Protein AF-A0AA43RNY2-F1 (afdb_monomer_lite)

Structure (mmCIF, N/CA/C/O backbone):
data_AF-A0AA43RNY2-F1
#
_entry.id   AF-A0AA43RNY2-F1
#
loop_
_atom_site.group_PDB
_atom_site.id
_atom_site.type_symbol
_atom_site.label_atom_id
_atom_site.label_alt_id
_atom_site.label_comp_id
_atom_site.label_asym_id
_atom_site.label_entity_id
_atom_site.label_seq_id
_atom_site.pdbx_PDB_ins_code
_atom_site.Cartn_x
_atom_site.Cartn_y
_atom_site.Cartn_z
_atom_site.occupancy
_atom_site.B_iso_or_equiv
_atom_site.auth_seq_id
_atom_site.auth_comp_id
_atom_site.auth_asym_id
_atom_site.auth_atom_id
_atom_site.pdbx_PDB_model_num
ATOM 1 N N . MET A 1 1 ? 91.012 37.639 -109.105 1.00 41.47 1 MET A N 1
ATOM 2 C CA . MET A 1 1 ? 89.927 36.643 -109.209 1.00 41.47 1 MET A CA 1
ATOM 3 C C . MET A 1 1 ? 89.920 36.169 -110.644 1.00 41.47 1 MET A C 1
ATOM 5 O O . MET A 1 1 ? 89.921 37.019 -111.523 1.00 41.47 1 MET A O 1
ATOM 9 N N . ALA A 1 2 ? 90.044 34.863 -110.876 1.00 44.69 2 ALA A N 1
ATOM 10 C CA . ALA A 1 2 ? 89.940 34.308 -112.220 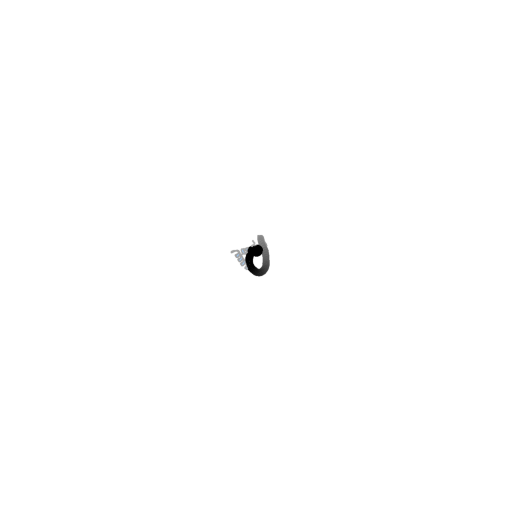1.00 44.69 2 ALA A CA 1
ATOM 11 C C . ALA A 1 2 ? 88.539 34.618 -112.763 1.00 44.69 2 ALA A C 1
ATOM 13 O O . ALA A 1 2 ? 87.554 34.376 -112.060 1.00 44.69 2 ALA A O 1
ATOM 14 N N . ASP A 1 3 ? 88.459 35.191 -113.962 1.00 53.34 3 ASP A N 1
ATOM 15 C CA . ASP A 1 3 ? 87.186 35.484 -114.617 1.00 53.34 3 ASP A CA 1
ATOM 16 C C . ASP A 1 3 ? 86.499 34.144 -114.908 1.00 53.34 3 ASP A C 1
ATOM 18 O O . ASP A 1 3 ? 86.885 33.396 -115.805 1.00 53.34 3 ASP A O 1
ATOM 22 N N . THR A 1 4 ? 85.564 33.764 -114.036 1.00 66.50 4 THR A N 1
ATOM 23 C CA . THR A 1 4 ? 84.934 32.443 -114.063 1.00 66.50 4 THR A CA 1
ATOM 24 C C . THR A 1 4 ? 83.667 32.558 -114.889 1.00 66.50 4 THR A C 1
ATOM 26 O O . THR A 1 4 ? 82.665 33.112 -114.440 1.00 66.50 4 THR A O 1
ATOM 29 N N . THR A 1 5 ? 83.715 32.075 -116.127 1.00 68.00 5 THR A N 1
ATOM 30 C CA . THR A 1 5 ? 82.554 32.088 -117.018 1.00 68.00 5 THR A CA 1
ATOM 31 C C . THR A 1 5 ? 81.621 30.933 -116.661 1.00 68.00 5 THR A C 1
ATOM 33 O O . THR A 1 5 ? 81.943 29.770 -116.900 1.00 68.00 5 THR A O 1
ATOM 36 N N . VAL A 1 6 ? 80.452 31.245 -116.102 1.00 70.25 6 VAL A N 1
ATOM 37 C CA . VAL A 1 6 ? 79.403 30.255 -115.821 1.00 70.25 6 VAL A CA 1
ATOM 38 C C . VAL A 1 6 ? 78.454 30.200 -117.017 1.00 70.25 6 VAL A C 1
ATOM 40 O O . VAL A 1 6 ? 77.865 31.213 -117.392 1.00 70.25 6 VAL A O 1
ATOM 43 N N . ARG A 1 7 ? 78.311 29.027 -117.644 1.00 72.94 7 ARG A N 1
ATOM 44 C CA . ARG A 1 7 ? 77.298 28.805 -118.686 1.00 72.94 7 ARG A CA 1
ATOM 45 C C . ARG A 1 7 ? 75.971 28.471 -118.016 1.00 72.94 7 ARG A C 1
ATOM 47 O O . ARG A 1 7 ? 75.887 27.478 -117.306 1.00 72.94 7 ARG A O 1
ATOM 54 N N . VAL A 1 8 ? 74.959 29.293 -118.266 1.00 73.25 8 VAL A N 1
ATOM 55 C CA . VAL A 1 8 ? 73.592 29.106 -117.765 1.00 73.25 8 VAL A CA 1
ATOM 56 C C . VAL A 1 8 ? 72.707 28.695 -118.941 1.00 73.25 8 VAL A C 1
ATOM 58 O O . VAL A 1 8 ? 72.729 29.364 -119.980 1.00 73.25 8 VAL A O 1
ATOM 61 N N . ALA A 1 9 ? 71.961 27.597 -118.798 1.00 77.31 9 ALA A N 1
ATOM 62 C CA . ALA A 1 9 ? 70.967 27.173 -119.787 1.00 77.31 9 ALA A CA 1
ATOM 63 C C . ALA A 1 9 ? 69.817 28.195 -119.873 1.00 77.31 9 ALA A C 1
ATOM 65 O O . ALA A 1 9 ? 69.540 28.880 -118.891 1.00 77.31 9 ALA A O 1
ATOM 66 N N . GLU A 1 10 ? 69.138 28.320 -121.020 1.00 72.06 10 GLU A N 1
ATOM 67 C CA . GLU A 1 10 ? 68.041 29.299 -121.162 1.00 72.06 10 GLU A CA 1
ATOM 68 C C . GLU A 1 10 ? 66.945 29.115 -120.109 1.00 72.06 10 GLU A C 1
ATOM 70 O O . GLU A 1 10 ? 66.519 30.099 -119.515 1.00 72.06 10 GLU A O 1
ATOM 75 N N . GLU A 1 11 ? 66.604 27.870 -119.785 1.00 76.94 11 GLU A N 1
ATOM 76 C CA . GLU A 1 11 ? 65.601 27.517 -118.771 1.00 76.94 11 GLU A CA 1
ATOM 77 C C . GLU A 1 11 ? 65.960 28.029 -117.362 1.00 76.94 11 GLU A C 1
ATOM 79 O O . GLU A 1 11 ? 65.085 28.365 -116.575 1.00 76.94 11 GLU A O 1
ATOM 84 N N . GLN A 1 12 ? 67.253 28.155 -117.046 1.00 77.69 12 GLN A N 1
ATOM 85 C CA . GLN A 1 12 ? 67.735 28.589 -115.728 1.00 77.69 12 GLN A CA 1
ATOM 86 C C . GLN A 1 12 ? 67.915 30.110 -115.627 1.00 77.69 12 GLN A C 1
ATOM 88 O O . GLN A 1 12 ? 68.103 30.644 -114.533 1.00 77.69 12 GLN A O 1
ATOM 93 N N . LYS A 1 13 ? 67.882 30.839 -116.751 1.00 79.56 13 LYS A N 1
ATOM 94 C CA . LYS A 1 13 ? 68.028 32.304 -116.738 1.00 79.56 13 LYS A CA 1
ATOM 95 C C . LYS A 1 13 ? 66.845 32.983 -116.061 1.00 79.56 13 LYS A C 1
ATOM 97 O O . LYS A 1 13 ? 67.052 33.968 -115.353 1.00 79.56 13 LYS A O 1
ATOM 102 N N . ASP A 1 14 ? 65.641 32.458 -116.263 1.00 81.38 14 ASP A N 1
ATOM 103 C CA . ASP A 1 14 ? 64.425 33.007 -115.665 1.00 81.38 14 ASP A CA 1
ATOM 104 C C . ASP A 1 14 ? 64.442 32.843 -114.142 1.00 81.38 14 ASP A C 1
ATOM 106 O O . ASP A 1 14 ? 64.193 33.807 -113.417 1.00 81.38 14 ASP A O 1
ATOM 110 N N . GLU A 1 15 ? 64.883 31.684 -113.646 1.00 81.62 15 GLU A N 1
ATOM 111 C CA . GLU A 1 15 ? 65.066 31.439 -112.211 1.00 81.62 15 GLU A CA 1
ATOM 112 C C . GLU A 1 15 ? 66.130 32.362 -111.597 1.00 81.62 15 GLU A C 1
ATOM 114 O O . GLU A 1 15 ? 65.911 32.958 -110.541 1.00 81.62 15 GLU A O 1
ATOM 119 N N . ILE A 1 16 ? 67.273 32.551 -112.269 1.00 82.62 16 ILE A N 1
ATOM 120 C CA . ILE A 1 16 ? 68.324 33.469 -111.795 1.00 82.62 16 ILE A CA 1
ATOM 121 C C . ILE A 1 16 ? 67.823 34.919 -111.781 1.00 82.62 16 ILE A C 1
ATOM 123 O O . ILE A 1 16 ? 68.153 35.667 -110.860 1.00 82.62 16 ILE A O 1
ATOM 127 N N . ASN A 1 17 ? 67.007 35.320 -112.758 1.00 81.31 17 ASN A N 1
ATOM 128 C CA . ASN A 1 17 ? 66.389 36.645 -112.791 1.00 81.31 17 ASN A CA 1
ATOM 129 C C . ASN A 1 17 ? 65.379 36.842 -111.655 1.00 81.31 17 ASN A C 1
ATOM 131 O O . ASN A 1 17 ? 65.334 37.919 -111.058 1.00 81.31 17 ASN A O 1
ATOM 135 N N . GLU A 1 18 ? 64.584 35.824 -111.324 1.00 82.75 18 GLU A N 1
ATOM 136 C CA . GLU A 1 18 ? 63.711 35.878 -110.150 1.00 82.75 18 GLU A CA 1
ATOM 137 C C . GLU A 1 18 ? 64.506 35.997 -108.850 1.00 82.75 18 GLU A C 1
ATOM 139 O O . GLU A 1 18 ? 64.142 36.777 -107.968 1.00 82.75 18 GLU A O 1
ATOM 144 N N . ILE A 1 19 ? 65.603 35.251 -108.728 1.00 82.06 19 ILE A N 1
ATOM 145 C CA . ILE A 1 19 ? 66.484 35.320 -107.560 1.00 82.06 19 ILE A CA 1
ATOM 146 C C . ILE A 1 19 ? 67.130 36.706 -107.465 1.00 82.06 19 ILE A C 1
ATOM 148 O O . ILE A 1 19 ? 67.154 37.283 -106.381 1.00 82.06 19 ILE A O 1
ATOM 152 N N . ALA A 1 20 ? 67.569 37.287 -108.585 1.00 82.50 20 ALA A N 1
ATOM 153 C CA . ALA A 1 20 ? 68.090 38.652 -108.627 1.00 82.50 20 ALA A CA 1
ATOM 154 C C . ALA A 1 20 ? 67.056 39.668 -108.113 1.00 82.50 20 ALA A C 1
ATOM 156 O O . ALA A 1 20 ? 67.367 40.449 -107.216 1.00 82.50 20 ALA A O 1
ATOM 157 N N . LYS A 1 21 ? 65.800 39.590 -108.578 1.00 82.12 21 LYS A N 1
ATOM 158 C CA . LYS A 1 21 ? 64.705 40.437 -108.067 1.00 82.12 21 LYS A CA 1
ATOM 159 C C . LYS A 1 21 ? 64.479 40.269 -106.562 1.00 82.12 21 LYS A C 1
ATOM 161 O O . LYS A 1 21 ? 64.234 41.250 -105.871 1.00 82.12 21 LYS A O 1
ATOM 166 N N . LYS A 1 22 ? 64.575 39.039 -106.042 1.00 80.12 22 LYS A N 1
ATOM 167 C CA . LYS A 1 22 ? 64.409 38.753 -104.605 1.00 80.12 22 LYS A CA 1
ATOM 168 C C . LYS A 1 22 ? 65.558 39.290 -103.746 1.00 80.12 22 LYS A C 1
ATOM 170 O O . LYS A 1 22 ? 65.334 39.579 -102.575 1.00 80.12 22 LYS A O 1
ATOM 175 N N . ILE A 1 23 ? 66.765 39.419 -104.301 1.00 78.69 23 ILE A N 1
ATOM 176 C CA . ILE A 1 23 ? 67.928 39.995 -103.604 1.00 78.69 23 ILE A CA 1
ATOM 177 C C . ILE A 1 23 ? 67.814 41.528 -103.522 1.00 78.69 23 ILE A C 1
ATOM 179 O O . ILE A 1 23 ? 68.238 42.115 -102.528 1.00 78.69 23 ILE A O 1
ATOM 183 N N . GLY A 1 24 ? 67.196 42.169 -104.519 1.00 75.38 24 GLY A N 1
ATOM 184 C CA . GLY A 1 24 ? 66.826 43.586 -104.497 1.00 75.38 24 GLY A CA 1
ATOM 185 C C . GLY A 1 24 ? 66.542 44.147 -105.894 1.00 75.38 24 GLY A C 1
ATOM 186 O O . GLY A 1 24 ? 67.123 43.695 -106.883 1.00 75.38 24 GLY A O 1
ATOM 187 N N . ASP A 1 25 ? 65.668 45.154 -105.985 1.00 66.94 25 ASP A N 1
ATOM 188 C CA . ASP A 1 25 ? 65.336 45.823 -107.251 1.00 66.94 25 ASP A CA 1
ATOM 189 C C . ASP A 1 25 ? 66.582 46.500 -107.851 1.00 66.94 25 ASP A C 1
ATOM 191 O O . ASP A 1 25 ? 67.052 47.527 -107.363 1.00 66.94 25 ASP A O 1
ATOM 195 N N . GLY A 1 26 ? 67.133 45.906 -108.916 1.00 68.56 26 GLY A N 1
ATOM 196 C CA . GLY A 1 26 ? 68.338 46.383 -109.606 1.00 68.56 26 GLY A CA 1
ATOM 197 C C . GLY A 1 26 ? 69.555 45.458 -109.504 1.00 68.56 26 GLY A C 1
ATOM 198 O O . GLY A 1 26 ? 70.577 45.760 -110.121 1.00 68.56 26 GLY A O 1
ATOM 199 N N . ALA A 1 27 ? 69.455 44.331 -108.789 1.00 76.50 27 ALA A N 1
ATOM 200 C CA . ALA A 1 27 ? 70.533 43.350 -108.742 1.00 76.50 27 ALA A CA 1
ATOM 201 C C . ALA A 1 27 ? 70.747 42.682 -110.111 1.00 76.50 27 ALA A C 1
ATOM 203 O O . ALA A 1 27 ? 69.810 42.272 -110.801 1.00 76.50 27 ALA A O 1
ATOM 204 N N . SER A 1 28 ? 72.007 42.556 -110.509 1.00 79.81 28 SER A N 1
ATOM 205 C CA . SER A 1 28 ? 72.408 41.892 -111.748 1.00 79.81 28 SER A CA 1
ATOM 206 C C . SER A 1 28 ? 72.422 40.366 -111.591 1.00 79.81 28 SER A C 1
ATOM 208 O O . SER A 1 28 ? 72.619 39.828 -110.501 1.00 79.81 28 SER A O 1
ATOM 210 N N . GLN A 1 29 ? 72.317 39.630 -112.704 1.00 80.00 29 GLN A N 1
ATOM 211 C CA . GLN A 1 29 ? 72.473 38.164 -112.705 1.00 80.00 29 GLN A CA 1
ATOM 212 C C . GLN A 1 29 ? 73.801 37.712 -112.067 1.00 80.00 29 GLN A C 1
ATOM 214 O O . GLN A 1 29 ? 73.869 36.663 -111.429 1.00 80.00 29 GLN A O 1
ATOM 219 N N . LYS A 1 30 ? 74.859 38.524 -112.196 1.00 81.44 30 LYS A N 1
ATOM 220 C CA . LYS A 1 30 ? 76.166 38.272 -111.575 1.00 81.44 30 LYS A CA 1
ATOM 221 C C . LYS A 1 30 ? 76.091 38.293 -110.048 1.00 81.44 30 LYS A C 1
ATOM 223 O O . LYS A 1 30 ? 76.727 37.463 -109.399 1.00 81.44 30 LYS A O 1
ATOM 228 N N . GLU A 1 31 ? 75.335 39.222 -109.476 1.00 80.19 31 GLU A N 1
ATOM 229 C CA . GLU A 1 31 ? 75.129 39.314 -108.027 1.00 80.19 31 GLU A CA 1
ATOM 230 C C . GLU A 1 31 ? 74.273 38.156 -107.519 1.00 80.19 31 GLU A C 1
ATOM 232 O O . GLU A 1 31 ? 74.630 37.553 -106.511 1.00 80.19 31 GLU A O 1
ATOM 237 N N . ALA A 1 32 ? 73.237 37.760 -108.264 1.00 81.94 32 ALA A N 1
ATOM 238 C CA . ALA A 1 32 ? 72.439 36.579 -107.939 1.00 81.94 32 ALA A CA 1
ATOM 239 C C . ALA A 1 32 ? 73.275 35.291 -107.920 1.00 81.94 32 ALA A C 1
ATOM 241 O O . ALA A 1 32 ? 73.222 34.532 -106.955 1.00 81.94 32 ALA A O 1
ATOM 242 N N . ILE A 1 33 ? 74.117 35.071 -108.935 1.00 82.31 33 ILE A N 1
ATOM 243 C CA . ILE A 1 33 ? 75.032 33.920 -108.970 1.00 82.31 33 ILE A CA 1
ATOM 244 C C . ILE A 1 33 ? 76.068 34.007 -107.841 1.00 82.31 33 ILE A C 1
ATOM 246 O O . ILE A 1 33 ? 76.362 33.002 -107.200 1.00 82.31 33 ILE A O 1
ATOM 250 N N . SER A 1 34 ? 76.603 35.197 -107.554 1.00 80.62 34 SER A N 1
ATOM 251 C CA . SER A 1 34 ? 77.577 35.374 -106.467 1.00 80.62 34 SER A CA 1
ATOM 252 C C . SER A 1 34 ? 76.957 35.083 -105.099 1.00 80.62 34 SER A C 1
ATOM 254 O O . SER A 1 34 ? 77.594 34.447 -104.261 1.00 80.62 34 SER A O 1
ATOM 256 N N . TYR A 1 35 ? 75.705 35.492 -104.893 1.00 81.81 35 TYR A N 1
ATOM 257 C CA . TYR A 1 35 ? 74.918 35.178 -103.705 1.00 81.81 35 TYR A CA 1
ATOM 258 C C . TYR A 1 35 ? 74.647 33.673 -103.581 1.00 81.81 35 TYR A C 1
ATOM 260 O O . TYR A 1 35 ? 74.870 33.097 -102.517 1.00 81.81 35 TYR A O 1
ATOM 268 N N . LEU A 1 36 ? 74.256 33.008 -104.673 1.00 82.06 36 LEU A N 1
ATOM 269 C CA . LEU A 1 36 ? 74.051 31.556 -104.694 1.00 82.06 36 LEU A CA 1
ATOM 270 C C . LEU A 1 36 ? 75.341 30.782 -104.395 1.00 82.06 36 LEU A C 1
ATOM 272 O O . LEU A 1 36 ? 75.310 29.829 -103.623 1.00 82.06 36 LEU A O 1
ATOM 276 N N . LEU A 1 37 ? 76.483 31.220 -104.928 1.00 82.50 37 LEU A N 1
ATOM 277 C CA . LEU A 1 37 ? 77.788 30.621 -104.628 1.00 82.50 37 LEU A CA 1
ATOM 278 C C . LEU A 1 37 ? 78.215 30.856 -103.173 1.00 82.50 37 LEU A C 1
ATOM 280 O O . LEU A 1 37 ? 78.823 29.979 -102.562 1.00 82.50 37 LEU A O 1
ATOM 284 N N . GLN A 1 38 ? 77.900 32.018 -102.591 1.00 81.25 38 GLN A N 1
ATOM 285 C CA . GLN A 1 38 ? 78.124 32.261 -101.163 1.00 81.25 38 GLN A CA 1
ATOM 286 C C . GLN A 1 38 ? 77.239 31.365 -100.296 1.00 81.25 38 GLN A C 1
ATOM 288 O O . GLN A 1 38 ? 77.741 30.776 -99.342 1.00 81.25 38 GLN A O 1
ATOM 293 N N . LEU A 1 39 ? 75.961 31.210 -100.644 1.00 80.25 39 LEU A N 1
ATOM 294 C CA . LEU A 1 39 ? 75.054 30.280 -99.972 1.00 80.25 39 LEU A CA 1
ATOM 295 C C . LEU A 1 39 ? 75.540 28.837 -100.085 1.00 80.25 39 LEU A C 1
ATOM 297 O O . LEU A 1 39 ? 75.552 28.124 -99.086 1.00 80.25 39 LEU A O 1
ATOM 301 N N . GLU A 1 40 ? 75.989 28.411 -101.266 1.00 78.62 40 GLU A N 1
ATOM 302 C CA . GLU A 1 40 ? 76.573 27.084 -101.458 1.00 78.62 40 GLU A CA 1
ATOM 303 C C . GLU A 1 40 ? 77.844 26.922 -100.621 1.00 78.62 40 GLU A C 1
ATOM 305 O O . GLU A 1 40 ? 78.049 25.872 -100.021 1.00 78.62 40 GLU A O 1
ATOM 310 N N . LYS A 1 41 ? 78.680 27.960 -100.515 1.00 75.31 41 LYS A N 1
ATOM 311 C CA . LYS A 1 41 ? 79.875 27.934 -99.669 1.00 75.31 41 LYS A CA 1
ATOM 312 C C . LYS A 1 41 ? 79.518 27.815 -98.187 1.00 75.31 41 LYS A C 1
ATOM 314 O O . LYS A 1 41 ? 80.103 26.976 -97.514 1.00 75.31 41 LYS A O 1
ATOM 319 N N . VAL A 1 42 ? 78.547 28.585 -97.694 1.00 73.94 42 VAL A N 1
ATOM 320 C CA . VAL A 1 42 ? 78.051 28.486 -96.309 1.00 73.94 42 VAL A CA 1
ATOM 321 C C . VAL A 1 42 ? 77.448 27.107 -96.051 1.00 73.94 42 VAL A C 1
ATOM 323 O O . VAL A 1 42 ? 77.743 26.494 -95.030 1.00 73.94 42 VAL A O 1
ATOM 326 N N . LYS A 1 43 ? 76.665 26.581 -96.997 1.00 74.25 43 LYS A N 1
ATOM 327 C CA . LYS A 1 43 ? 76.065 25.249 -96.905 1.00 74.25 43 LYS A CA 1
ATOM 328 C C . LYS A 1 43 ? 77.126 24.148 -96.920 1.00 74.25 43 LYS A C 1
ATOM 330 O O . LYS A 1 43 ? 77.097 23.280 -96.064 1.00 74.25 43 LYS A O 1
ATOM 335 N N . ARG A 1 44 ? 78.133 24.234 -97.796 1.00 70.38 44 ARG A N 1
ATOM 336 C CA . ARG A 1 44 ? 79.298 23.335 -97.780 1.00 70.38 44 ARG A CA 1
ATOM 337 C C . ARG A 1 44 ? 80.092 23.461 -96.485 1.00 70.38 44 ARG A C 1
ATOM 339 O O . ARG A 1 44 ? 80.586 22.462 -95.991 1.00 70.38 44 ARG A O 1
ATOM 346 N N . GLU A 1 45 ? 80.246 24.657 -95.923 1.00 66.31 45 GLU A N 1
ATOM 347 C CA . GLU A 1 45 ? 80.926 24.856 -94.637 1.00 66.31 45 GLU A CA 1
ATOM 348 C C . GLU A 1 45 ? 80.129 24.272 -93.453 1.00 66.31 45 GLU A C 1
ATOM 350 O O . GLU A 1 45 ? 80.747 23.743 -92.527 1.00 66.31 45 GLU A O 1
ATOM 355 N N . GLN A 1 46 ? 78.792 24.301 -93.507 1.00 65.81 46 GLN A N 1
ATOM 356 C CA . GLN A 1 46 ? 77.897 23.616 -92.563 1.00 65.81 46 GLN A CA 1
ATOM 357 C C . GLN A 1 46 ? 77.947 22.088 -92.729 1.00 65.81 46 GLN A C 1
ATOM 359 O O . GLN A 1 46 ? 78.137 21.377 -91.744 1.00 65.81 46 GLN A O 1
ATOM 364 N N . ASP A 1 47 ? 77.863 21.589 -93.965 1.00 67.25 47 ASP A N 1
ATOM 365 C CA . ASP A 1 47 ? 77.931 20.159 -94.296 1.00 67.25 47 ASP A CA 1
ATOM 366 C C . ASP A 1 47 ? 79.316 19.561 -93.966 1.00 67.25 47 ASP A C 1
ATOM 368 O O . ASP A 1 47 ? 79.426 18.393 -93.601 1.00 67.25 47 ASP A O 1
ATOM 372 N N . ASN A 1 48 ? 80.377 20.378 -94.014 1.00 66.06 48 ASN A N 1
ATOM 373 C CA . ASN A 1 48 ? 81.741 20.010 -93.617 1.00 66.06 48 ASN A CA 1
ATOM 374 C C . ASN A 1 48 ? 81.985 20.060 -92.091 1.00 66.06 48 ASN A C 1
ATOM 376 O O . ASN A 1 48 ? 83.129 19.921 -91.652 1.00 66.06 48 ASN A O 1
ATOM 380 N N . GLY A 1 49 ? 80.946 20.257 -91.270 1.00 62.91 49 GLY A N 1
ATOM 381 C CA . GLY A 1 49 ? 80.995 19.998 -89.828 1.00 62.91 49 GLY A CA 1
ATOM 382 C C . GLY A 1 49 ? 81.723 21.039 -88.968 1.00 62.91 49 GLY A C 1
ATOM 383 O O . GLY A 1 49 ? 82.251 20.688 -87.911 1.00 62.91 49 GLY A O 1
ATOM 384 N N . ARG A 1 50 ? 81.778 22.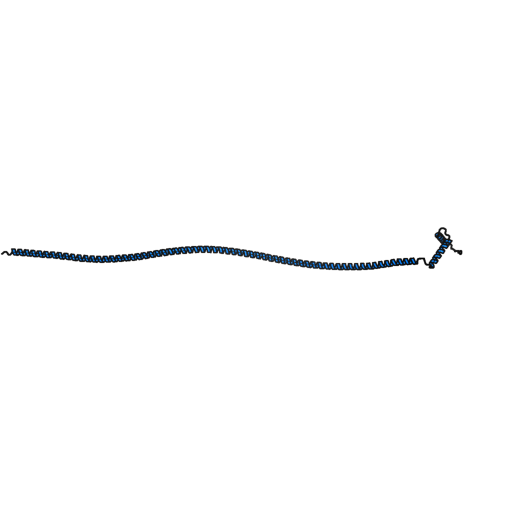321 -89.363 1.00 62.62 50 ARG A N 1
ATOM 385 C CA . ARG A 1 50 ? 82.265 23.369 -88.443 1.00 62.62 50 ARG A CA 1
ATOM 386 C C . ARG A 1 50 ? 81.240 23.665 -87.338 1.00 62.62 50 ARG A C 1
ATOM 388 O O . ARG A 1 50 ? 80.058 23.847 -87.608 1.00 62.62 50 ARG A O 1
ATOM 395 N N . SER A 1 51 ? 81.734 23.745 -86.099 1.00 59.09 51 SER A N 1
ATOM 396 C CA . SER A 1 51 ? 80.977 24.065 -84.877 1.00 59.09 51 SER A CA 1
ATOM 397 C C . SER A 1 51 ? 80.147 25.349 -85.026 1.00 59.09 51 SER A C 1
ATOM 399 O O . SER A 1 51 ? 80.676 26.401 -85.393 1.00 59.09 51 SER A O 1
ATOM 401 N N . ILE A 1 52 ? 78.847 25.262 -84.717 1.00 62.97 52 ILE A N 1
ATOM 402 C CA . ILE A 1 52 ? 77.966 26.425 -84.564 1.00 62.97 52 ILE A CA 1
ATOM 403 C C . ILE A 1 52 ? 78.321 27.102 -83.226 1.00 62.97 52 ILE A C 1
ATOM 405 O O . ILE A 1 52 ? 78.206 26.456 -82.180 1.00 62.97 52 ILE A O 1
ATOM 409 N N . PRO A 1 53 ? 78.731 28.387 -83.210 1.00 62.38 53 PRO A N 1
ATOM 410 C CA . PRO A 1 53 ? 79.124 29.066 -81.978 1.00 62.38 53 PRO A CA 1
ATOM 411 C C . PRO A 1 53 ? 78.015 29.022 -80.914 1.00 62.38 53 PRO A C 1
ATOM 413 O O . PRO A 1 53 ? 76.881 29.407 -81.190 1.00 62.38 53 PRO A O 1
ATOM 416 N N . ARG A 1 54 ? 78.360 28.603 -79.686 1.00 69.50 54 ARG A N 1
ATOM 417 C CA . ARG A 1 54 ? 77.481 28.542 -78.491 1.00 69.50 54 ARG A CA 1
ATOM 418 C C . ARG A 1 54 ? 76.319 27.540 -78.549 1.00 69.50 54 ARG A C 1
ATOM 420 O O . ARG A 1 54 ? 75.506 27.519 -77.628 1.00 69.50 54 ARG A O 1
ATOM 427 N N . LEU A 1 55 ? 76.231 26.701 -79.582 1.00 76.00 55 LEU A N 1
ATOM 428 C CA . LEU A 1 55 ? 75.211 25.648 -79.648 1.00 76.00 55 LEU A CA 1
ATOM 429 C C . LEU A 1 55 ? 75.339 24.665 -78.473 1.00 76.00 55 LEU A C 1
ATOM 431 O O . LEU A 1 55 ? 74.328 24.268 -77.901 1.00 76.00 55 LEU A O 1
ATOM 435 N N . ASP A 1 56 ? 76.568 24.340 -78.072 1.00 74.94 56 ASP A N 1
ATOM 436 C CA . ASP A 1 56 ? 76.836 23.465 -76.926 1.00 74.94 56 ASP A CA 1
ATOM 437 C C . ASP A 1 56 ? 76.348 24.084 -75.607 1.00 74.94 56 ASP A C 1
ATOM 439 O O . ASP A 1 56 ? 75.698 23.399 -74.818 1.00 74.94 56 ASP A O 1
ATOM 443 N N . ASP A 1 57 ? 76.553 25.393 -75.406 1.00 80.56 57 ASP A N 1
ATOM 444 C CA . ASP A 1 57 ? 76.038 26.123 -74.238 1.00 80.56 57 ASP A CA 1
ATOM 445 C C . ASP A 1 57 ? 74.502 26.088 -74.204 1.00 80.56 57 ASP A C 1
ATOM 447 O O . ASP A 1 57 ? 73.895 25.825 -73.165 1.00 80.56 57 ASP A O 1
ATOM 451 N N . ILE A 1 58 ? 73.853 26.332 -75.350 1.00 83.56 58 ILE A N 1
ATOM 452 C CA . ILE A 1 58 ? 72.388 26.304 -75.474 1.00 83.56 58 ILE A CA 1
ATOM 453 C C . ILE A 1 58 ? 71.854 24.896 -75.196 1.00 83.56 58 ILE A C 1
ATOM 455 O O . ILE A 1 58 ? 70.895 24.750 -74.439 1.00 83.56 58 ILE A O 1
ATOM 459 N N . ASN A 1 59 ? 72.491 23.859 -75.741 1.00 82.88 59 ASN A N 1
ATOM 460 C CA . ASN A 1 59 ? 72.126 22.468 -75.482 1.00 82.88 59 ASN A CA 1
ATOM 461 C C . ASN A 1 59 ? 72.322 22.095 -74.006 1.00 82.88 59 ASN A C 1
ATOM 463 O O . ASN A 1 59 ? 71.491 21.378 -73.442 1.00 82.88 59 ASN A O 1
ATOM 467 N N . GLN A 1 60 ? 73.365 22.614 -73.351 1.00 86.81 60 GLN A N 1
ATOM 468 C CA . GLN A 1 60 ? 73.592 22.422 -71.920 1.00 86.81 60 GLN A CA 1
ATOM 469 C C . GLN A 1 60 ? 72.506 23.110 -71.078 1.00 86.81 60 GLN A C 1
ATOM 471 O O . GLN A 1 60 ? 71.966 22.493 -70.157 1.00 86.81 60 GLN A O 1
ATOM 476 N N . PHE A 1 61 ? 72.136 24.356 -71.399 1.00 89.19 61 PHE A N 1
ATOM 477 C CA . PHE A 1 61 ? 71.046 25.058 -70.713 1.00 89.19 61 PHE A CA 1
ATOM 478 C C . PHE A 1 61 ? 69.695 24.377 -70.935 1.00 89.19 61 PHE A C 1
ATOM 480 O O . PHE A 1 61 ? 68.959 24.178 -69.969 1.00 89.19 61 PHE A O 1
ATOM 487 N N . ALA A 1 62 ? 69.386 23.968 -72.167 1.00 88.75 62 ALA A N 1
ATOM 488 C CA . ALA A 1 62 ? 68.167 23.231 -72.482 1.00 88.75 62 ALA A CA 1
ATOM 489 C C . ALA A 1 62 ? 68.105 21.906 -71.709 1.00 88.75 62 ALA A C 1
ATOM 491 O O . ALA A 1 62 ? 67.103 21.628 -71.057 1.00 88.75 62 ALA A O 1
ATOM 492 N N . SER A 1 63 ? 69.201 21.141 -71.684 1.00 91.06 63 SER A N 1
ATOM 493 C CA . SER A 1 63 ? 69.290 19.888 -70.920 1.00 91.06 63 SER A CA 1
ATOM 494 C C . SER A 1 63 ? 69.103 20.115 -69.420 1.00 91.06 63 SER A C 1
ATOM 496 O O . SER A 1 63 ? 68.397 19.353 -68.766 1.00 91.06 63 SER A O 1
ATOM 498 N N . ARG A 1 64 ? 69.677 21.192 -68.865 1.00 93.25 64 ARG A N 1
ATOM 499 C CA . ARG A 1 64 ? 69.507 21.543 -67.448 1.00 93.25 64 ARG A CA 1
ATOM 500 C C . ARG A 1 64 ? 68.070 21.943 -67.121 1.00 93.25 64 ARG A C 1
ATOM 502 O O . ARG A 1 64 ? 67.553 21.524 -66.091 1.00 93.25 64 ARG A O 1
ATOM 509 N N . ILE A 1 65 ? 67.427 22.734 -67.981 1.00 93.25 65 ILE A N 1
ATOM 510 C CA . ILE A 1 65 ? 66.017 23.113 -67.824 1.00 93.25 65 ILE A CA 1
ATOM 511 C C . ILE A 1 65 ? 65.138 21.860 -67.874 1.00 93.25 65 ILE A C 1
ATOM 513 O O . ILE A 1 65 ? 64.320 21.663 -66.980 1.00 93.25 65 ILE A O 1
ATOM 517 N N . ILE A 1 66 ? 65.352 20.984 -68.860 1.00 93.75 66 ILE A N 1
ATOM 518 C CA . ILE A 1 66 ? 64.642 19.703 -68.969 1.00 93.75 66 ILE A CA 1
ATOM 519 C C . ILE A 1 66 ? 64.853 18.862 -67.705 1.00 93.75 66 ILE A C 1
ATOM 521 O O . ILE A 1 66 ? 63.880 18.331 -67.178 1.00 93.75 66 ILE A O 1
ATOM 525 N N . GLY A 1 67 ? 66.080 18.791 -67.179 1.00 94.56 67 GLY A N 1
ATOM 526 C CA . GLY A 1 67 ? 66.389 18.091 -65.929 1.00 94.56 67 GLY A CA 1
ATOM 527 C C . GLY A 1 67 ? 65.574 18.608 -64.741 1.00 94.56 67 GLY A C 1
ATOM 528 O O . GLY A 1 67 ? 64.886 17.823 -64.097 1.00 94.56 67 GLY A O 1
ATOM 529 N N . ILE A 1 68 ? 65.557 19.928 -64.519 1.00 93.69 68 ILE A N 1
ATOM 530 C CA . ILE A 1 68 ? 64.786 20.559 -63.430 1.00 93.69 68 ILE A CA 1
ATOM 531 C C . ILE A 1 68 ? 63.287 20.254 -63.563 1.00 93.69 68 ILE A C 1
ATOM 533 O O . ILE A 1 68 ? 62.644 19.870 -62.588 1.00 93.69 68 ILE A O 1
ATOM 537 N N . TYR A 1 69 ? 62.717 20.405 -64.764 1.00 94.81 69 TYR A N 1
ATOM 538 C CA . TYR A 1 69 ? 61.298 20.110 -64.984 1.00 94.81 69 TYR A CA 1
ATOM 539 C C . TYR A 1 69 ? 60.981 18.620 -64.821 1.00 94.81 69 TYR A C 1
ATOM 541 O O . TYR A 1 69 ? 59.925 18.284 -64.290 1.00 94.81 69 TYR A O 1
ATOM 549 N N . THR A 1 70 ? 61.889 17.735 -65.238 1.00 95.06 70 THR A N 1
ATOM 550 C CA . THR A 1 70 ? 61.723 16.283 -65.092 1.00 95.06 70 THR A CA 1
ATOM 551 C C . THR A 1 70 ? 61.739 15.883 -63.619 1.00 95.06 70 THR A C 1
ATOM 553 O O . THR A 1 70 ? 60.836 15.179 -63.180 1.00 95.06 70 THR A O 1
ATOM 556 N N . GLU A 1 71 ? 62.700 16.377 -62.834 1.00 94.81 71 GLU A N 1
ATOM 557 C CA . GLU A 1 71 ? 62.765 16.126 -61.388 1.00 94.81 71 GLU A CA 1
ATOM 558 C C . GLU A 1 71 ? 61.532 16.670 -60.658 1.00 94.81 71 GLU A C 1
ATOM 560 O O . GLU A 1 71 ? 60.952 15.975 -59.822 1.00 94.81 71 GLU A O 1
ATOM 565 N N . MET A 1 72 ? 61.084 17.882 -61.007 1.00 95.06 72 MET A N 1
ATOM 566 C CA . MET A 1 72 ? 59.874 18.472 -60.432 1.00 95.06 72 MET A CA 1
ATOM 567 C C . MET A 1 72 ? 58.634 17.631 -60.753 1.00 95.06 72 MET A C 1
ATOM 569 O O . MET A 1 72 ? 57.837 17.357 -59.859 1.00 95.06 72 MET A O 1
ATOM 573 N N . TYR A 1 73 ? 58.481 17.200 -62.007 1.00 95.81 73 TYR A N 1
ATOM 574 C CA . TYR A 1 73 ? 57.350 16.376 -62.427 1.00 95.81 73 TYR A CA 1
ATOM 575 C C . TYR A 1 73 ? 57.351 15.008 -61.738 1.00 95.81 73 TYR A C 1
ATOM 577 O O . TYR A 1 73 ? 56.312 14.583 -61.242 1.00 95.81 73 TYR A O 1
ATOM 585 N N . LEU A 1 74 ? 58.510 14.345 -61.655 1.00 95.56 74 LEU A N 1
ATOM 586 C CA . LEU A 1 74 ? 58.647 13.072 -60.944 1.00 95.56 74 LEU A CA 1
ATOM 587 C C . LEU A 1 74 ? 58.315 13.233 -59.457 1.00 95.56 74 LEU A C 1
ATOM 589 O O . LEU A 1 74 ? 57.498 12.484 -58.941 1.00 95.56 74 LEU A O 1
ATOM 593 N N . THR A 1 75 ? 58.836 14.272 -58.798 1.00 95.81 75 THR A N 1
ATOM 594 C CA . THR A 1 75 ? 58.535 14.537 -57.381 1.00 95.81 75 THR A CA 1
ATOM 595 C C . THR A 1 75 ? 57.047 14.809 -57.148 1.00 95.81 75 THR A C 1
ATOM 597 O O . THR A 1 75 ? 56.473 14.321 -56.177 1.00 95.81 75 THR A O 1
ATOM 600 N N . MET A 1 76 ? 56.404 15.587 -58.027 1.00 94.81 76 MET A N 1
ATOM 601 C CA . MET A 1 76 ? 54.965 15.854 -57.940 1.00 94.81 76 MET A CA 1
ATOM 602 C C . MET A 1 76 ? 54.144 14.582 -58.137 1.00 94.81 76 MET A C 1
ATOM 604 O O . MET A 1 76 ? 53.194 14.355 -57.392 1.00 94.81 76 MET A O 1
ATOM 608 N N . ARG A 1 77 ? 54.525 13.744 -59.104 1.00 95.38 77 ARG A N 1
ATOM 609 C CA . ARG A 1 77 ? 53.874 12.458 -59.345 1.00 95.38 77 ARG A CA 1
ATOM 610 C C . ARG A 1 77 ? 54.035 11.519 -58.148 1.00 95.38 77 ARG A C 1
ATOM 612 O O . ARG A 1 77 ? 53.041 10.954 -57.710 1.00 95.38 77 ARG A O 1
ATOM 619 N N . ASP A 1 78 ? 55.234 11.401 -57.582 1.00 96.06 78 ASP A N 1
ATOM 620 C CA . ASP A 1 78 ? 55.485 10.570 -56.398 1.00 96.06 78 ASP A CA 1
ATOM 621 C C . ASP A 1 78 ? 54.645 11.052 -55.199 1.00 96.06 78 ASP A C 1
ATOM 623 O O . ASP A 1 78 ? 54.041 10.254 -54.483 1.00 96.06 78 ASP A O 1
ATOM 627 N N . GLN A 1 79 ? 54.542 12.372 -54.994 1.00 95.81 79 GLN A N 1
ATOM 628 C CA . GLN A 1 79 ? 53.672 12.949 -53.961 1.00 95.81 79 GLN A CA 1
ATOM 629 C C . GLN A 1 79 ? 52.188 12.679 -54.219 1.00 95.81 79 GLN A C 1
ATOM 631 O O . GLN A 1 79 ? 51.437 12.448 -53.266 1.00 95.81 79 GLN A O 1
ATOM 636 N N . GLU A 1 80 ? 51.754 12.725 -55.477 1.00 95.06 80 GLU A N 1
ATOM 637 C CA . GLU A 1 80 ? 50.387 12.392 -55.857 1.00 95.06 80 GLU A CA 1
ATOM 638 C C . GLU A 1 80 ? 50.091 10.914 -55.582 1.00 95.06 80 GLU A C 1
ATOM 640 O O . GLU A 1 80 ? 49.076 10.625 -54.954 1.00 95.06 80 GLU A O 1
ATOM 645 N N . GLU A 1 81 ? 50.988 9.996 -55.953 1.00 95.62 81 GLU A N 1
ATOM 646 C CA . GLU A 1 81 ? 50.850 8.557 -55.689 1.00 95.62 81 GLU A CA 1
ATOM 647 C C . GLU A 1 81 ? 50.749 8.274 -54.177 1.00 95.62 81 GLU A C 1
ATOM 649 O O . GLU A 1 81 ? 49.791 7.637 -53.732 1.00 95.62 81 GLU A O 1
ATOM 654 N N . VAL A 1 82 ? 51.640 8.850 -53.358 1.00 96.00 82 VAL A N 1
ATOM 655 C CA . VAL A 1 82 ? 51.589 8.717 -51.885 1.00 96.00 82 VAL A CA 1
ATOM 656 C C . VAL A 1 82 ? 50.300 9.308 -51.304 1.00 96.00 82 VAL A C 1
ATOM 658 O O . VAL A 1 82 ? 49.683 8.733 -50.403 1.00 96.00 82 VAL A O 1
ATOM 661 N N . SER A 1 83 ? 49.864 10.464 -51.809 1.00 94.56 83 SER A N 1
ATOM 662 C CA . SER A 1 83 ? 48.638 11.117 -51.338 1.00 94.56 83 SER A CA 1
ATOM 663 C C . SER A 1 83 ? 47.393 10.319 -51.718 1.00 94.56 83 SER A C 1
ATOM 665 O O . SER A 1 83 ? 46.471 10.197 -50.910 1.00 94.56 83 SER A O 1
ATOM 667 N N . GLN A 1 84 ? 47.361 9.754 -52.926 1.00 95.75 84 GLN A N 1
ATOM 668 C CA . GLN A 1 84 ? 46.284 8.882 -53.383 1.00 95.75 84 GLN A CA 1
ATOM 669 C C . GLN A 1 84 ? 46.214 7.619 -52.524 1.00 95.75 84 GLN A C 1
ATOM 671 O O . GLN A 1 84 ? 45.126 7.284 -52.052 1.00 95.75 84 GLN A O 1
ATOM 676 N N . GLU A 1 85 ? 47.349 6.983 -52.229 1.00 96.19 85 GLU A N 1
ATOM 677 C CA . GLU A 1 85 ? 47.403 5.818 -51.342 1.00 96.19 85 GLU A CA 1
ATOM 678 C C . GLU A 1 85 ? 46.865 6.159 -49.940 1.00 96.19 85 GLU A C 1
ATOM 680 O O . GLU A 1 85 ? 45.966 5.485 -49.425 1.00 96.19 85 GLU A O 1
ATOM 685 N N . ALA A 1 86 ? 47.304 7.277 -49.353 1.00 95.88 86 ALA A N 1
ATOM 686 C CA . ALA A 1 86 ? 46.810 7.740 -48.057 1.00 95.88 86 ALA A CA 1
ATOM 687 C C . ALA A 1 86 ? 45.294 8.020 -48.061 1.00 95.88 86 ALA A C 1
ATOM 689 O O . ALA A 1 86 ? 44.597 7.700 -47.094 1.00 95.88 86 ALA A O 1
ATOM 690 N N . ILE A 1 87 ? 44.759 8.592 -49.147 1.00 94.88 87 ILE A N 1
ATOM 691 C CA . ILE A 1 87 ? 43.315 8.805 -49.315 1.00 94.88 87 ILE A CA 1
ATOM 692 C C . ILE A 1 87 ? 42.583 7.465 -49.407 1.00 94.88 87 ILE A C 1
ATOM 694 O O . ILE A 1 87 ? 41.528 7.315 -48.790 1.00 94.88 87 ILE A O 1
ATOM 698 N N . THR A 1 88 ? 43.116 6.490 -50.148 1.00 95.94 88 THR A N 1
ATOM 699 C CA . THR A 1 88 ? 42.494 5.164 -50.263 1.00 95.94 88 THR A CA 1
ATOM 700 C C . THR A 1 88 ? 42.468 4.424 -48.931 1.00 95.94 88 THR A C 1
ATOM 702 O O . THR A 1 88 ? 41.406 3.940 -48.546 1.00 95.94 88 THR A O 1
ATOM 705 N N . ASN A 1 89 ? 43.563 4.444 -48.168 1.00 96.56 89 ASN A N 1
ATOM 706 C CA . ASN A 1 89 ? 43.627 3.824 -46.844 1.00 96.56 89 ASN A CA 1
ATOM 707 C C . ASN A 1 89 ? 42.631 4.470 -45.876 1.00 96.56 89 ASN A C 1
ATOM 709 O O . ASN A 1 89 ? 41.838 3.773 -45.250 1.00 96.56 89 ASN A O 1
ATOM 713 N N . ARG A 1 90 ? 42.561 5.808 -45.839 1.00 95.25 90 ARG A N 1
ATOM 714 C CA . ARG A 1 90 ? 41.560 6.516 -45.023 1.00 95.25 90 ARG A CA 1
ATOM 715 C C . ARG A 1 90 ? 40.123 6.206 -45.440 1.00 95.25 90 ARG A C 1
ATOM 717 O O . ARG A 1 90 ? 39.240 6.162 -44.590 1.00 95.25 90 ARG A O 1
ATOM 724 N N . ARG A 1 91 ? 39.855 6.008 -46.735 1.00 95.62 91 ARG A N 1
ATOM 725 C CA . ARG A 1 91 ? 38.520 5.601 -47.207 1.00 95.62 91 ARG A CA 1
ATOM 726 C C . ARG A 1 91 ? 38.158 4.202 -46.716 1.00 95.62 91 ARG A C 1
ATOM 728 O O . ARG A 1 91 ? 37.026 4.017 -46.283 1.00 95.62 91 ARG A O 1
ATOM 735 N N . LEU A 1 92 ? 39.101 3.260 -46.747 1.00 96.31 92 LEU A N 1
ATOM 736 C CA . LEU A 1 92 ? 38.898 1.913 -46.209 1.00 96.31 92 LEU A CA 1
ATOM 737 C C . LEU A 1 92 ? 38.638 1.954 -44.698 1.00 96.31 92 LEU A C 1
ATOM 739 O O . LEU A 1 92 ? 37.642 1.397 -44.249 1.00 96.31 92 LEU A O 1
ATOM 743 N N . GLU A 1 93 ? 39.440 2.704 -43.937 1.00 95.88 93 GLU A N 1
ATOM 744 C CA . GLU A 1 93 ? 39.230 2.892 -42.493 1.00 95.88 93 GLU A CA 1
ATOM 745 C C . GLU A 1 93 ? 37.844 3.476 -42.177 1.00 95.88 93 GLU A C 1
ATOM 747 O O . GLU A 1 93 ? 37.174 3.037 -41.244 1.00 95.88 93 GLU A O 1
ATOM 752 N N . VAL A 1 94 ? 37.374 4.453 -42.962 1.00 95.50 94 VAL A N 1
ATOM 753 C CA . VAL A 1 94 ? 36.033 5.034 -42.786 1.00 95.50 94 VAL A CA 1
ATOM 754 C C . VAL A 1 94 ? 34.934 4.003 -43.043 1.00 95.50 94 VAL A C 1
ATOM 756 O O . VAL A 1 94 ? 33.956 3.979 -42.296 1.00 95.50 94 VAL A O 1
ATOM 759 N N . GLU A 1 95 ? 35.061 3.163 -44.069 1.00 95.44 95 GLU A N 1
ATOM 760 C CA . GLU A 1 95 ? 34.080 2.104 -44.339 1.00 95.44 95 GLU A CA 1
ATOM 761 C C . GLU A 1 95 ? 34.085 1.027 -43.244 1.00 95.44 95 GLU A C 1
ATOM 763 O O . GLU A 1 95 ? 33.018 0.624 -42.781 1.00 95.44 95 GLU A O 1
ATOM 768 N N . GLU A 1 96 ? 35.256 0.638 -42.732 1.00 95.75 96 GLU A N 1
ATOM 769 C CA . GLU A 1 96 ? 35.354 -0.270 -41.582 1.00 95.75 96 GLU A CA 1
ATOM 770 C C . GLU A 1 96 ? 34.707 0.321 -40.323 1.00 95.75 96 GLU A C 1
ATOM 772 O O . GLU A 1 96 ? 33.962 -0.361 -39.614 1.00 95.75 96 GLU A O 1
ATOM 777 N N . LEU A 1 97 ? 34.942 1.607 -40.044 1.00 95.50 97 LEU A N 1
ATOM 778 C CA . LEU A 1 97 ? 34.323 2.293 -38.911 1.00 95.50 97 LEU A CA 1
ATOM 779 C C . LEU A 1 97 ? 32.805 2.411 -39.069 1.00 95.50 97 LEU A C 1
ATOM 781 O O . LEU A 1 97 ? 32.085 2.276 -38.080 1.00 95.50 97 LEU A O 1
ATOM 785 N N . LYS A 1 98 ? 32.297 2.626 -40.288 1.00 95.81 98 LYS A N 1
ATOM 786 C CA . LYS A 1 98 ? 30.851 2.611 -40.560 1.00 95.81 98 LYS A CA 1
ATOM 787 C C . LYS A 1 98 ? 30.245 1.234 -40.310 1.00 95.81 98 LYS A C 1
ATOM 789 O O . LYS A 1 98 ? 29.183 1.169 -39.695 1.00 95.81 98 LYS A O 1
ATOM 794 N N . ALA A 1 99 ? 30.910 0.163 -40.745 1.00 95.69 99 ALA A N 1
ATOM 795 C CA . ALA A 1 99 ? 30.457 -1.204 -40.500 1.00 95.69 99 ALA A CA 1
ATOM 796 C C . ALA A 1 99 ? 30.386 -1.499 -38.993 1.00 95.69 99 ALA A C 1
ATOM 798 O O . ALA A 1 99 ? 29.329 -1.880 -38.494 1.00 95.69 99 ALA A O 1
ATOM 799 N N . ARG A 1 100 ? 31.445 -1.180 -38.235 1.00 94.56 100 ARG A N 1
ATOM 800 C CA . ARG A 1 100 ? 31.448 -1.329 -36.767 1.00 94.56 100 ARG A CA 1
ATOM 801 C C . ARG A 1 100 ? 30.386 -0.470 -36.081 1.00 94.56 100 ARG A C 1
ATOM 803 O O . ARG A 1 100 ? 29.759 -0.900 -35.116 1.00 94.56 100 ARG A O 1
ATOM 810 N N . LEU A 1 101 ? 30.162 0.756 -36.558 1.00 95.56 101 LEU A N 1
ATOM 811 C CA . LEU A 1 101 ? 29.114 1.624 -36.018 1.00 95.56 101 LEU A CA 1
ATOM 812 C C . LEU A 1 101 ? 27.719 1.029 -36.255 1.00 95.56 101 LEU A C 1
ATOM 814 O O . LEU A 1 101 ? 26.832 1.195 -35.423 1.00 95.56 101 LEU A O 1
ATOM 818 N N . PHE A 1 102 ? 27.512 0.360 -37.387 1.00 96.12 102 PHE A N 1
ATOM 819 C CA . PHE A 1 102 ? 26.255 -0.316 -37.681 1.00 96.12 102 PHE A CA 1
ATOM 820 C C . PHE A 1 102 ? 26.050 -1.534 -36.772 1.00 96.12 102 PHE A C 1
ATOM 822 O O . PHE A 1 102 ? 25.009 -1.628 -36.128 1.00 96.12 102 PHE A O 1
ATOM 829 N N . GLU A 1 103 ? 27.063 -2.393 -36.636 1.00 95.81 103 GLU A N 1
ATOM 830 C CA . GLU A 1 103 ? 27.026 -3.562 -35.743 1.00 95.81 103 GLU A CA 1
ATOM 831 C C . GLU A 1 103 ? 26.747 -3.156 -34.290 1.00 95.81 103 GLU A C 1
ATOM 833 O O . GLU A 1 103 ? 25.824 -3.666 -33.660 1.00 95.81 103 GLU A O 1
ATOM 838 N N . THR A 1 104 ? 27.473 -2.159 -33.775 1.00 95.00 104 THR A N 1
ATOM 839 C CA . THR A 1 104 ? 27.268 -1.668 -32.400 1.00 95.00 104 THR A CA 1
ATOM 840 C C . THR A 1 104 ? 25.892 -1.035 -32.187 1.00 95.00 104 THR A C 1
ATOM 842 O O . THR A 1 104 ? 25.334 -1.141 -31.095 1.00 95.00 104 THR A O 1
ATOM 845 N N . LYS A 1 105 ? 25.309 -0.392 -33.208 1.00 95.31 105 LYS A N 1
ATOM 846 C CA . LYS A 1 105 ? 23.926 0.104 -33.141 1.00 95.31 105 LYS A CA 1
ATOM 847 C C . LYS A 1 105 ? 22.914 -1.035 -33.079 1.00 95.31 105 LYS A C 1
ATOM 849 O O . LYS A 1 105 ? 21.981 -0.948 -32.287 1.00 95.31 105 LYS A O 1
ATOM 854 N N . GLU A 1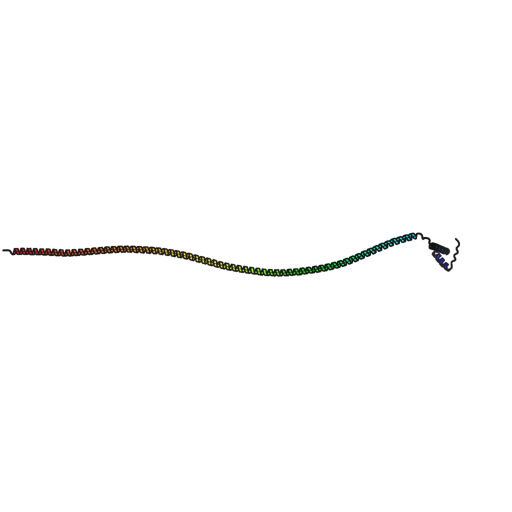 106 ? 23.104 -2.082 -33.875 1.00 96.12 106 GLU A N 1
ATOM 855 C CA . GLU A 1 106 ? 22.225 -3.255 -33.867 1.00 96.12 106 GLU A CA 1
ATOM 856 C C . GLU A 1 106 ? 22.295 -3.997 -32.520 1.00 96.12 106 GLU A C 1
ATOM 858 O O . GLU A 1 106 ? 21.274 -4.408 -31.970 1.00 96.12 106 GLU A O 1
ATOM 863 N N . GLU A 1 107 ? 23.493 -4.131 -31.945 1.00 95.75 107 GLU A N 1
ATOM 864 C CA . GLU A 1 107 ? 23.675 -4.681 -30.598 1.00 95.75 107 GLU A CA 1
ATOM 865 C C . GLU A 1 107 ? 22.988 -3.823 -29.531 1.00 95.75 107 GLU A C 1
ATOM 867 O O . GLU A 1 107 ? 22.305 -4.358 -28.655 1.00 95.75 107 GLU A O 1
ATOM 872 N N . LEU A 1 108 ? 23.119 -2.495 -29.615 1.00 95.31 108 LEU A N 1
ATOM 873 C CA . LEU A 1 108 ? 22.472 -1.576 -28.682 1.00 95.31 108 LEU A CA 1
ATOM 874 C C . LEU A 1 108 ? 20.943 -1.683 -28.747 1.00 95.31 108 LEU A C 1
ATOM 876 O O . LEU A 1 108 ? 20.296 -1.698 -27.702 1.00 95.31 108 LEU A O 1
ATOM 880 N N . GLU A 1 109 ? 20.373 -1.795 -29.948 1.00 96.62 109 GLU A N 1
ATOM 881 C CA . GLU A 1 109 ? 18.932 -1.975 -30.148 1.00 96.62 109 GLU A CA 1
ATOM 882 C C . GLU A 1 109 ? 18.444 -3.294 -29.531 1.00 96.62 109 GLU A C 1
ATOM 884 O O . GLU A 1 109 ? 17.471 -3.296 -28.778 1.00 96.62 109 GLU A O 1
ATOM 889 N N . LYS A 1 110 ? 19.180 -4.399 -29.725 1.00 96.62 110 LYS A N 1
ATOM 890 C CA . LYS A 1 110 ? 18.872 -5.691 -29.083 1.00 96.62 110 LYS A CA 1
ATOM 891 C C . LYS A 1 110 ? 18.900 -5.598 -27.559 1.00 96.62 110 LYS A C 1
ATOM 893 O O . LYS A 1 110 ? 17.979 -6.074 -26.896 1.00 96.62 110 LYS A O 1
ATOM 898 N N . VAL A 1 111 ? 19.927 -4.962 -26.994 1.00 96.56 111 VAL A N 1
ATOM 899 C CA . VAL A 1 111 ? 20.041 -4.767 -25.539 1.00 96.56 111 VAL A CA 1
ATOM 900 C C . VAL A 1 111 ? 18.907 -3.885 -25.015 1.00 96.56 111 VAL A C 1
ATOM 902 O O . VAL A 1 111 ? 18.349 -4.168 -23.954 1.00 96.56 111 VAL A O 1
ATOM 905 N N . GLN A 1 112 ? 18.537 -2.836 -25.751 1.00 94.94 112 GLN A N 1
ATOM 906 C CA . GLN A 1 112 ? 17.428 -1.958 -25.394 1.00 94.94 112 GLN A CA 1
ATOM 907 C C . GLN A 1 112 ? 16.088 -2.708 -25.408 1.00 94.94 112 GLN A C 1
ATOM 909 O O . GLN A 1 112 ? 15.305 -2.574 -24.466 1.00 94.94 112 GLN A O 1
ATOM 914 N N . ASP A 1 113 ? 15.843 -3.543 -26.414 1.00 96.44 113 ASP A N 1
ATOM 915 C CA . ASP A 1 113 ? 14.646 -4.380 -26.493 1.00 96.44 113 ASP A CA 1
ATOM 916 C C . ASP A 1 113 ? 14.584 -5.413 -25.364 1.00 96.44 113 ASP A C 1
ATOM 918 O O . ASP A 1 113 ? 13.534 -5.594 -24.741 1.00 96.44 113 ASP A O 1
ATOM 922 N N . GLU A 1 114 ? 15.700 -6.067 -25.042 1.00 96.00 114 GLU A N 1
ATOM 923 C CA . GLU A 1 114 ? 15.780 -6.985 -23.904 1.00 96.00 114 GLU A CA 1
ATOM 924 C C . GLU A 1 114 ? 15.545 -6.275 -22.566 1.00 96.00 114 GLU A C 1
ATOM 926 O O . GLU A 1 114 ? 14.830 -6.798 -21.705 1.00 96.00 114 GLU A O 1
ATOM 931 N N . ALA A 1 115 ? 16.107 -5.078 -22.386 1.00 94.88 115 ALA A N 1
ATOM 932 C CA . ALA A 1 115 ? 15.878 -4.263 -21.199 1.00 94.88 115 ALA A CA 1
ATOM 933 C C . ALA A 1 115 ? 14.398 -3.876 -21.074 1.00 94.88 115 ALA A C 1
ATOM 935 O O . ALA A 1 115 ? 13.809 -4.056 -20.008 1.00 94.88 115 ALA A O 1
ATOM 936 N N . ASN A 1 116 ? 13.771 -3.436 -22.167 1.00 95.69 116 ASN A N 1
ATOM 937 C CA . ASN A 1 116 ? 12.347 -3.103 -22.202 1.00 95.69 116 ASN A CA 1
ATOM 938 C C . ASN A 1 116 ? 11.464 -4.318 -21.882 1.00 95.69 116 ASN A C 1
ATOM 940 O O . ASN A 1 116 ? 10.504 -4.195 -21.122 1.00 95.69 116 ASN A O 1
ATOM 944 N N . ARG A 1 117 ? 11.801 -5.508 -22.400 1.00 96.25 117 ARG A N 1
ATOM 945 C CA . ARG A 1 117 ? 11.095 -6.756 -22.057 1.00 96.25 117 ARG A CA 1
ATOM 946 C C . ARG A 1 117 ? 11.183 -7.061 -20.565 1.00 96.25 117 ARG A C 1
ATOM 948 O O . ARG A 1 117 ? 10.147 -7.270 -19.939 1.00 96.25 117 ARG A O 1
ATOM 955 N N . LYS A 1 118 ? 12.383 -7.006 -19.979 1.00 96.25 118 LYS A N 1
ATOM 956 C CA . LYS A 1 118 ? 12.582 -7.233 -18.536 1.00 96.25 118 LYS A CA 1
ATOM 957 C C . LYS A 1 118 ? 11.840 -6.206 -17.684 1.00 96.25 118 LYS A C 1
ATOM 959 O O . LYS A 1 118 ? 11.241 -6.572 -16.679 1.00 96.25 118 LYS A O 1
ATOM 964 N N . ILE A 1 119 ? 11.848 -4.933 -18.083 1.00 95.44 119 ILE A N 1
ATOM 965 C CA . ILE A 1 119 ? 11.091 -3.876 -17.400 1.00 95.44 119 ILE A CA 1
ATOM 966 C C . ILE A 1 119 ? 9.594 -4.201 -17.420 1.00 95.44 119 ILE A C 1
ATOM 968 O O . ILE A 1 119 ? 8.956 -4.164 -16.371 1.00 95.44 119 ILE A O 1
ATOM 972 N N . ASN A 1 120 ? 9.045 -4.585 -18.573 1.00 96.31 120 ASN A N 1
ATOM 973 C CA . ASN A 1 120 ? 7.632 -4.944 -18.689 1.00 96.31 120 ASN A CA 1
ATOM 974 C C . ASN A 1 120 ? 7.268 -6.179 -17.851 1.00 96.31 120 ASN A C 1
ATOM 976 O O . ASN A 1 120 ? 6.229 -6.184 -17.196 1.00 96.31 120 ASN A O 1
ATOM 980 N N . GLU A 1 121 ? 8.121 -7.205 -17.816 1.00 95.56 121 GLU A N 1
ATOM 981 C CA . GLU A 1 121 ? 7.927 -8.376 -16.949 1.00 95.56 121 GLU A CA 1
ATOM 982 C C . GLU A 1 121 ? 7.916 -7.994 -15.462 1.00 95.56 121 GLU A C 1
ATOM 984 O O . GLU A 1 121 ? 7.051 -8.448 -14.708 1.00 95.56 121 GLU A O 1
ATOM 989 N N . ILE A 1 122 ? 8.839 -7.122 -15.042 1.00 95.06 122 ILE A N 1
ATOM 990 C CA . ILE A 1 122 ? 8.892 -6.612 -13.669 1.00 95.06 122 ILE A CA 1
ATOM 991 C C . ILE A 1 122 ? 7.612 -5.842 -13.341 1.00 95.06 122 ILE A C 1
ATOM 993 O O . ILE A 1 122 ? 7.012 -6.127 -12.305 1.00 95.06 122 ILE A O 1
ATOM 997 N N . ILE A 1 123 ? 7.170 -4.931 -14.214 1.00 95.12 123 ILE A N 1
ATOM 998 C CA . ILE A 1 123 ? 5.936 -4.151 -14.027 1.00 95.12 123 ILE A CA 1
ATOM 999 C C . ILE A 1 123 ? 4.732 -5.086 -13.875 1.00 95.12 123 ILE A C 1
ATOM 1001 O O . ILE A 1 123 ? 4.038 -5.012 -12.868 1.00 95.12 123 ILE A O 1
ATOM 1005 N N . LEU A 1 124 ? 4.546 -6.044 -14.790 1.00 96.31 124 LEU A N 1
ATOM 1006 C CA . LEU A 1 124 ? 3.437 -7.005 -14.723 1.00 96.31 124 LEU A CA 1
ATOM 1007 C C . LEU A 1 124 ? 3.460 -7.839 -13.434 1.00 96.31 124 LEU A C 1
ATOM 1009 O O . LEU A 1 124 ? 2.419 -8.101 -12.829 1.00 96.31 124 LEU A O 1
ATOM 1013 N N . SER A 1 125 ? 4.647 -8.260 -12.991 1.00 95.56 125 SER A N 1
ATOM 1014 C CA . SER A 1 125 ? 4.791 -9.002 -11.735 1.00 95.56 125 SER A CA 1
ATOM 1015 C C . SER A 1 125 ? 4.500 -8.137 -10.503 1.00 95.56 125 SER A C 1
ATOM 1017 O O . SER A 1 125 ? 3.923 -8.628 -9.531 1.00 95.56 125 SER A O 1
ATOM 1019 N N . ALA A 1 126 ? 4.875 -6.855 -10.541 1.00 93.94 126 ALA A N 1
ATOM 1020 C CA . ALA A 1 126 ? 4.620 -5.899 -9.476 1.00 93.94 126 ALA A CA 1
ATOM 1021 C C . ALA A 1 126 ? 3.125 -5.579 -9.384 1.00 93.94 126 ALA A C 1
ATOM 1023 O O . ALA A 1 126 ? 2.570 -5.667 -8.292 1.00 93.94 126 ALA A O 1
ATOM 1024 N N . ASP A 1 127 ? 2.463 -5.328 -10.516 1.00 96.25 127 ASP A N 1
ATOM 1025 C CA . ASP A 1 127 ? 1.020 -5.083 -10.588 1.00 96.25 127 ASP A CA 1
ATOM 1026 C C . ASP A 1 127 ? 0.226 -6.267 -10.029 1.00 96.25 127 ASP A C 1
ATOM 1028 O O . ASP A 1 127 ? -0.691 -6.080 -9.230 1.00 96.25 127 ASP A O 1
ATOM 1032 N N . LYS A 1 128 ? 0.626 -7.503 -10.361 1.00 96.44 128 LYS A N 1
ATOM 1033 C CA . LYS A 1 128 ? 0.001 -8.703 -9.790 1.00 96.44 128 LYS A CA 1
ATOM 1034 C C . LYS A 1 128 ? 0.162 -8.766 -8.268 1.00 96.44 128 LYS A C 1
ATOM 1036 O O . LYS A 1 128 ? -0.807 -9.018 -7.563 1.00 96.44 128 LYS A O 1
ATOM 1041 N N . ARG A 1 129 ? 1.368 -8.508 -7.750 1.00 95.19 129 ARG A N 1
ATOM 1042 C CA . ARG A 1 129 ? 1.627 -8.500 -6.298 1.00 95.19 129 ARG A CA 1
ATOM 1043 C C . ARG A 1 129 ? 0.849 -7.402 -5.574 1.00 95.19 129 ARG A C 1
ATOM 1045 O O . ARG A 1 129 ? 0.427 -7.623 -4.444 1.00 95.19 129 ARG A O 1
ATOM 1052 N N . ILE A 1 130 ? 0.684 -6.237 -6.200 1.00 95.75 130 ILE A N 1
ATOM 1053 C CA . ILE A 1 130 ? -0.131 -5.140 -5.667 1.00 95.75 130 ILE A CA 1
ATOM 1054 C C . ILE A 1 130 ? -1.598 -5.570 -5.610 1.00 95.75 130 ILE A C 1
ATOM 1056 O O . IL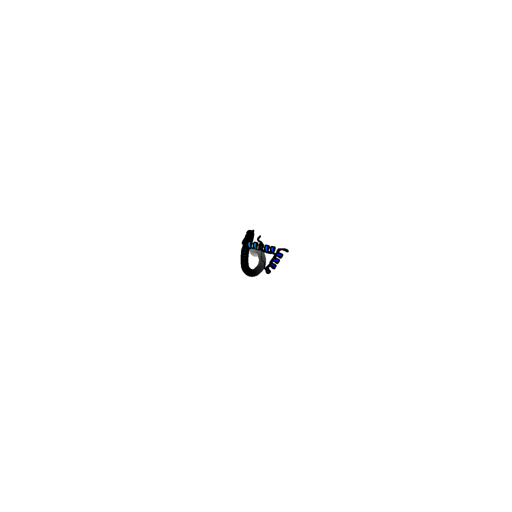E A 1 130 ? -2.211 -5.448 -4.554 1.00 95.75 130 ILE A O 1
ATOM 1060 N N . ALA A 1 131 ? -2.135 -6.147 -6.689 1.00 96.19 131 ALA A N 1
ATOM 1061 C CA . ALA A 1 131 ? -3.512 -6.635 -6.726 1.00 96.19 131 ALA A CA 1
ATOM 1062 C C . ALA A 1 131 ? -3.785 -7.713 -5.659 1.00 96.19 131 ALA A C 1
ATOM 1064 O O . ALA A 1 131 ? -4.775 -7.618 -4.932 1.00 96.19 131 ALA A O 1
ATOM 1065 N N . ASP A 1 132 ? -2.881 -8.690 -5.514 1.00 96.19 132 ASP A N 1
ATOM 1066 C CA . ASP A 1 132 ? -2.984 -9.739 -4.491 1.00 96.19 132 ASP A CA 1
ATOM 1067 C C . ASP A 1 132 ? -2.969 -9.131 -3.069 1.00 96.19 132 ASP A C 1
ATOM 1069 O O . ASP A 1 132 ? -3.783 -9.498 -2.218 1.00 96.19 132 ASP A O 1
ATOM 1073 N N . ALA A 1 133 ? -2.090 -8.152 -2.815 1.00 94.56 133 ALA A N 1
ATOM 1074 C CA . ALA A 1 133 ? -2.002 -7.464 -1.525 1.00 94.56 133 ALA A CA 1
ATOM 1075 C C . ALA A 1 133 ? -3.244 -6.606 -1.220 1.00 94.56 133 ALA A C 1
ATOM 1077 O O . ALA A 1 133 ? -3.695 -6.557 -0.076 1.00 94.56 133 ALA A O 1
ATOM 1078 N N . GLU A 1 134 ? -3.824 -5.942 -2.222 1.00 95.75 134 GLU A N 1
ATOM 1079 C CA . GLU A 1 134 ? -5.073 -5.186 -2.074 1.00 95.75 134 GLU A CA 1
ATOM 1080 C C . GLU A 1 134 ? -6.272 -6.096 -1.774 1.00 95.75 134 GLU A C 1
ATOM 1082 O O . GLU A 1 134 ? -7.175 -5.712 -1.023 1.00 95.75 134 GLU A O 1
ATOM 1087 N N . GLU A 1 135 ? -6.311 -7.296 -2.358 1.00 96.25 135 GLU A N 1
ATOM 1088 C CA . GLU A 1 135 ? -7.344 -8.288 -2.059 1.00 96.25 135 GLU A CA 1
ATOM 1089 C C . GLU A 1 135 ? -7.194 -8.840 -0.635 1.00 96.25 135 GLU A C 1
ATOM 1091 O O . GLU A 1 135 ? -8.177 -8.898 0.110 1.00 96.25 135 GLU A O 1
ATOM 1096 N N . GLU A 1 136 ? -5.973 -9.183 -0.218 1.00 95.38 136 GLU A N 1
ATOM 1097 C CA . GLU A 1 136 ? -5.692 -9.627 1.151 1.00 95.38 136 GLU A CA 1
ATOM 1098 C C . GLU A 1 136 ? -6.044 -8.540 2.174 1.00 95.38 136 GLU A C 1
ATOM 1100 O O . GLU A 1 136 ? -6.739 -8.811 3.156 1.00 95.38 136 GLU A O 1
ATOM 1105 N N . PHE A 1 137 ? -5.649 -7.291 1.911 1.00 94.56 137 PHE A N 1
ATOM 1106 C CA . PHE A 1 137 ? -5.978 -6.158 2.770 1.00 94.56 137 PHE A CA 1
ATOM 1107 C C . PHE A 1 137 ? -7.493 -5.964 2.899 1.00 94.56 137 PHE A C 1
ATOM 1109 O O . PHE A 1 137 ? -7.989 -5.790 4.014 1.00 94.56 137 PHE A O 1
ATOM 1116 N N . ARG A 1 138 ? -8.246 -6.054 1.792 1.00 96.31 138 ARG A N 1
ATOM 1117 C CA . ARG A 1 138 ? -9.718 -6.007 1.826 1.00 96.31 138 ARG A CA 1
ATOM 1118 C C . ARG A 1 138 ? -10.305 -7.104 2.707 1.00 96.31 138 ARG A C 1
ATOM 1120 O O . ARG A 1 138 ? -11.099 -6.792 3.590 1.00 96.31 138 ARG A O 1
ATOM 1127 N N . ARG A 1 139 ? -9.874 -8.357 2.527 1.00 96.12 139 ARG A N 1
ATOM 1128 C CA . ARG A 1 139 ? -10.360 -9.496 3.328 1.00 96.12 139 ARG A CA 1
ATOM 1129 C C . ARG A 1 139 ? -10.082 -9.315 4.818 1.00 96.12 139 ARG A C 1
ATOM 1131 O O . ARG A 1 139 ? -10.966 -9.547 5.637 1.00 96.12 139 ARG A O 1
ATOM 1138 N N . VAL A 1 140 ? -8.871 -8.888 5.178 1.00 96.50 140 VAL A N 1
ATOM 1139 C CA . VAL A 1 140 ? -8.506 -8.629 6.580 1.00 96.50 140 VAL A CA 1
ATOM 1140 C C . VAL A 1 140 ? -9.349 -7.497 7.159 1.00 96.50 140 VAL A C 1
ATOM 1142 O O . VAL A 1 140 ? -9.781 -7.582 8.308 1.00 96.50 140 VAL A O 1
ATOM 1145 N N . ASN A 1 141 ? -9.603 -6.444 6.382 1.00 95.12 141 ASN A N 1
ATOM 1146 C CA . ASN A 1 141 ? -10.403 -5.321 6.846 1.00 95.12 141 ASN A CA 1
ATOM 1147 C C . ASN A 1 141 ? -11.868 -5.725 7.079 1.00 95.12 141 ASN A C 1
ATOM 1149 O O . ASN A 1 141 ? -12.411 -5.438 8.141 1.00 95.12 141 ASN A O 1
ATOM 1153 N N . GLU A 1 142 ? -12.467 -6.486 6.160 1.00 96.25 142 GLU A N 1
ATOM 1154 C CA . GLU A 1 142 ? -13.814 -7.050 6.332 1.00 96.25 142 GLU A CA 1
ATOM 1155 C C . GLU A 1 142 ? -13.904 -7.966 7.564 1.00 96.25 142 GLU A C 1
ATOM 1157 O O . GLU A 1 142 ? -14.846 -7.867 8.351 1.00 96.25 142 GLU A O 1
ATOM 1162 N N . GLN A 1 143 ? -12.903 -8.82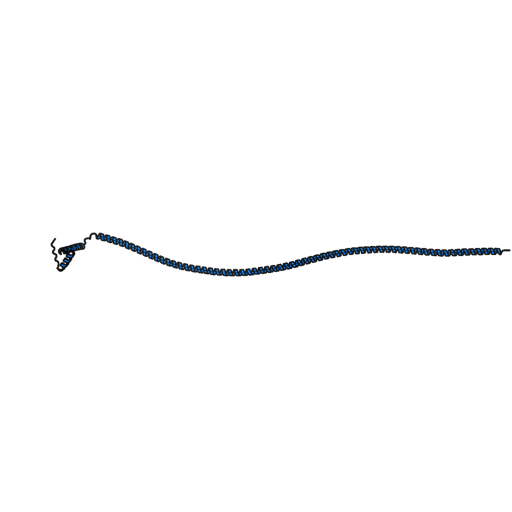7 7.784 1.00 96.00 143 GLN A N 1
ATOM 1163 C CA . GLN A 1 143 ? -12.839 -9.674 8.980 1.00 96.00 143 GLN A CA 1
ATOM 1164 C C . GLN A 1 143 ? -12.752 -8.851 10.268 1.00 96.00 143 GLN A C 1
ATOM 1166 O O . GLN A 1 143 ? -13.451 -9.155 11.236 1.00 96.00 143 GLN A O 1
ATOM 1171 N N . LYS A 1 144 ? -11.935 -7.793 10.283 1.00 95.31 144 LYS A N 1
ATOM 1172 C CA . LYS A 1 144 ? -11.832 -6.892 11.436 1.00 95.31 144 LYS A CA 1
ATOM 1173 C C . LYS A 1 144 ? -13.125 -6.129 11.686 1.00 95.31 144 LYS A C 1
ATOM 1175 O O . LYS A 1 144 ? -13.519 -6.000 12.841 1.00 95.31 144 LYS A O 1
ATOM 1180 N N . ASP A 1 145 ? -13.812 -5.666 10.648 1.00 95.94 145 ASP A N 1
ATOM 1181 C CA . ASP A 1 145 ? -15.100 -4.983 10.793 1.00 95.94 145 ASP A CA 1
ATOM 1182 C C . ASP A 1 145 ? -16.172 -5.917 11.376 1.00 95.94 145 ASP A C 1
ATOM 1184 O O . ASP A 1 145 ? -16.942 -5.518 12.261 1.00 95.94 145 ASP A O 1
ATOM 1188 N N . LEU A 1 146 ? -16.184 -7.186 10.953 1.00 95.88 146 LEU A N 1
ATOM 1189 C CA . LEU A 1 146 ? -17.036 -8.224 11.539 1.00 95.88 146 LEU A CA 1
ATOM 1190 C C . LEU A 1 146 ? -16.675 -8.499 13.004 1.00 95.88 146 LEU A C 1
ATOM 1192 O O . LEU A 1 146 ? -17.566 -8.573 13.851 1.00 95.88 146 LEU A O 1
ATOM 1196 N N . GLU A 1 147 ? -15.387 -8.611 13.330 1.00 95.62 147 GLU A N 1
ATOM 1197 C CA . GLU A 1 147 ? -14.924 -8.841 14.700 1.00 95.62 147 GLU A CA 1
ATOM 1198 C C . GLU A 1 147 ? -15.259 -7.662 15.623 1.00 95.62 147 GLU A C 1
ATOM 1200 O O . GLU A 1 147 ? -15.794 -7.864 16.713 1.00 95.62 147 GLU A O 1
ATOM 1205 N N . VAL A 1 148 ? -15.034 -6.426 15.173 1.00 96.56 148 VAL A N 1
ATOM 1206 C CA . VAL A 1 148 ? -15.414 -5.210 15.904 1.00 96.56 148 VAL A CA 1
ATOM 1207 C C . VAL A 1 148 ? -16.923 -5.170 16.128 1.00 96.56 148 VAL A C 1
ATOM 1209 O O . VAL A 1 148 ? -17.370 -4.828 17.224 1.00 96.56 148 VAL A O 1
ATOM 1212 N N . SER A 1 149 ? -17.718 -5.537 15.121 1.00 95.56 149 SER A N 1
ATOM 1213 C CA . SER A 1 149 ? -19.177 -5.610 15.246 1.00 95.56 149 SER A CA 1
ATOM 1214 C C . SER A 1 149 ? -19.604 -6.672 16.261 1.00 95.56 149 SER A C 1
ATOM 1216 O O . SER A 1 149 ? -20.456 -6.397 17.108 1.00 95.56 149 SER A O 1
ATOM 1218 N N . ARG A 1 150 ? -18.961 -7.847 16.246 1.00 96.19 150 ARG A N 1
ATOM 1219 C CA . ARG A 1 150 ? -19.184 -8.919 17.225 1.00 96.19 150 ARG A CA 1
ATOM 1220 C C . ARG A 1 150 ? -18.849 -8.464 18.645 1.00 96.19 150 ARG A C 1
ATOM 1222 O O . ARG A 1 150 ? -19.698 -8.576 19.521 1.00 96.19 150 ARG A O 1
ATOM 1229 N N . ILE A 1 151 ? -17.665 -7.890 18.861 1.00 95.12 151 ILE A N 1
ATOM 1230 C CA . ILE A 1 151 ? -17.221 -7.400 20.177 1.00 95.12 151 ILE A CA 1
ATOM 1231 C C . ILE A 1 151 ? -18.158 -6.304 20.693 1.00 95.12 151 ILE A C 1
ATOM 1233 O O . ILE A 1 151 ? -18.524 -6.308 21.867 1.00 95.12 151 ILE A O 1
ATOM 1237 N N . LYS A 1 152 ? -18.590 -5.371 19.833 1.00 95.81 152 LYS A N 1
ATOM 1238 C CA . LYS A 1 152 ? -19.575 -4.345 20.213 1.00 95.81 152 LYS A CA 1
ATOM 1239 C C . LYS A 1 152 ? -20.912 -4.966 20.622 1.00 95.81 152 LYS A C 1
ATOM 1241 O O . LYS A 1 152 ? -21.494 -4.516 21.607 1.00 95.81 152 LYS A O 1
ATOM 1246 N N . GLY A 1 153 ? -21.376 -5.989 19.903 1.00 95.00 153 GLY A N 1
ATOM 1247 C CA . GLY A 1 153 ? -22.584 -6.742 20.247 1.00 95.00 153 GLY A CA 1
ATOM 1248 C C . GLY A 1 153 ? -22.464 -7.471 21.588 1.00 95.00 153 GLY A C 1
ATOM 1249 O O . GLY A 1 153 ? -23.334 -7.327 22.442 1.00 95.00 153 GLY A O 1
ATOM 1250 N N . GLU A 1 154 ? -21.360 -8.184 21.814 1.00 96.00 154 GLU A N 1
ATOM 1251 C CA . GLU A 1 154 ? -21.072 -8.879 23.077 1.00 96.00 154 GLU A CA 1
ATOM 1252 C C . GLU A 1 154 ? -20.967 -7.900 24.255 1.00 96.00 154 GLU A C 1
ATOM 1254 O O . GLU A 1 154 ? -21.540 -8.141 25.316 1.00 96.00 154 GLU A O 1
ATOM 1259 N N . ALA A 1 155 ? -20.305 -6.755 24.064 1.00 94.19 155 ALA A N 1
ATOM 1260 C CA . ALA A 1 155 ? -20.210 -5.712 25.080 1.00 94.19 155 ALA A CA 1
ATOM 1261 C C . ALA A 1 155 ? -21.576 -5.081 25.400 1.00 94.19 155 ALA A C 1
ATOM 1263 O O . ALA A 1 155 ? -21.851 -4.787 26.563 1.00 94.19 155 ALA A O 1
ATOM 1264 N N . ALA A 1 156 ? -22.435 -4.875 24.396 1.00 95.12 156 ALA A N 1
ATOM 1265 C CA . ALA A 1 156 ? -23.791 -4.371 24.602 1.00 95.12 156 ALA A CA 1
ATOM 1266 C C . ALA A 1 156 ? -24.650 -5.376 25.382 1.00 95.12 156 ALA A C 1
ATOM 1268 O O . ALA A 1 156 ? -25.278 -4.993 26.367 1.00 95.12 156 ALA A O 1
ATOM 1269 N N . LEU A 1 157 ? -24.603 -6.658 25.004 1.00 95.81 157 LEU A N 1
ATOM 1270 C CA . LEU A 1 157 ? -25.299 -7.729 25.717 1.00 95.81 157 LEU A CA 1
ATOM 1271 C C . LEU A 1 157 ? -24.813 -7.826 27.168 1.00 95.81 157 LEU A C 1
ATOM 1273 O O . LEU A 1 157 ? -25.625 -7.884 28.083 1.00 95.81 157 LEU A O 1
ATOM 1277 N N . SER A 1 158 ? -23.495 -7.783 27.383 1.00 95.12 158 SER A N 1
ATOM 1278 C CA . SER A 1 158 ? -22.893 -7.838 28.717 1.00 95.12 158 SER A CA 1
ATOM 1279 C C . SER A 1 158 ? -23.326 -6.665 29.606 1.00 95.12 158 SER A C 1
ATOM 1281 O O . SER A 1 158 ? -23.615 -6.858 30.789 1.00 95.12 158 SER A O 1
ATOM 1283 N N . ARG A 1 159 ? -23.421 -5.451 29.044 1.00 95.56 159 ARG A N 1
ATOM 1284 C CA . ARG A 1 159 ? -23.963 -4.286 29.760 1.00 95.56 159 ARG A CA 1
ATOM 1285 C C . ARG A 1 159 ? -25.431 -4.475 30.111 1.00 95.56 159 ARG A C 1
ATOM 1287 O O . ARG A 1 159 ? -25.790 -4.264 31.261 1.00 95.56 159 ARG A O 1
ATOM 1294 N N . GLU A 1 160 ? -26.250 -4.923 29.163 1.00 95.94 160 GLU A N 1
ATOM 1295 C CA . GLU A 1 160 ? -27.674 -5.166 29.407 1.00 95.94 160 GLU A CA 1
ATOM 1296 C C . GLU A 1 160 ? -27.885 -6.232 30.496 1.00 95.94 160 GLU A C 1
ATOM 1298 O O . GLU A 1 160 ? -28.744 -6.078 31.364 1.00 95.94 160 GLU A O 1
ATOM 1303 N N . THR A 1 161 ? -27.084 -7.304 30.495 1.00 95.50 161 THR A N 1
ATOM 1304 C CA . THR A 1 161 ? -27.137 -8.321 31.554 1.00 95.50 161 THR A CA 1
ATOM 1305 C C . THR A 1 161 ? -26.726 -7.753 32.908 1.00 95.50 161 THR A C 1
ATOM 1307 O O . THR A 1 161 ? -27.432 -7.981 33.886 1.00 95.50 161 THR A O 1
ATOM 1310 N N . ALA A 1 162 ? -25.656 -6.954 32.966 1.00 94.69 162 ALA A N 1
ATOM 1311 C CA . ALA A 1 162 ? -25.209 -6.329 34.209 1.00 94.69 162 ALA A CA 1
ATOM 1312 C C . ALA A 1 162 ? -26.241 -5.326 34.756 1.00 94.69 162 ALA A C 1
ATOM 1314 O O . ALA A 1 162 ? -26.478 -5.285 35.960 1.00 94.69 162 ALA A O 1
ATOM 1315 N N . GLU A 1 163 ? -26.898 -4.552 33.888 1.00 96.12 163 GLU A N 1
ATOM 1316 C CA . GLU A 1 163 ? -27.981 -3.639 34.275 1.00 96.12 163 GLU A CA 1
ATOM 1317 C C . GLU A 1 163 ? -29.189 -4.397 34.843 1.00 96.12 163 GLU A C 1
ATOM 1319 O O . GLU A 1 163 ? -29.739 -4.002 35.873 1.00 96.12 163 GLU A O 1
ATOM 1324 N N . LYS A 1 164 ? -29.575 -5.523 34.228 1.00 95.50 164 LYS A N 1
ATOM 1325 C CA . LYS A 1 164 ? -30.651 -6.384 34.745 1.00 95.50 164 LYS A CA 1
ATOM 1326 C C . LYS A 1 164 ? -30.299 -6.995 36.101 1.00 95.50 164 LYS A C 1
ATOM 1328 O O . LYS A 1 164 ? -31.141 -6.987 36.996 1.00 95.50 164 LYS A O 1
ATOM 1333 N N . GLU A 1 165 ? -29.081 -7.507 36.263 1.00 94.06 165 GLU A N 1
ATOM 1334 C CA . GLU A 1 165 ? -28.607 -8.082 37.528 1.00 94.06 165 GLU A CA 1
ATOM 1335 C C . GLU A 1 165 ? -28.536 -7.031 38.642 1.00 94.06 165 GLU A C 1
ATOM 1337 O O . GLU A 1 165 ? -29.001 -7.285 39.754 1.00 94.06 165 GLU A O 1
ATOM 1342 N N . LEU A 1 166 ? -28.031 -5.828 38.340 1.00 95.50 166 LEU A N 1
ATOM 1343 C CA . LEU A 1 166 ? -28.029 -4.704 39.278 1.00 95.50 166 LEU A CA 1
ATOM 1344 C C . LEU A 1 166 ? -29.447 -4.346 39.715 1.00 95.50 166 LEU A C 1
ATOM 1346 O O . LEU A 1 166 ? -29.701 -4.224 40.911 1.00 95.50 166 LEU A O 1
ATOM 1350 N N . HIS A 1 167 ? -30.385 -4.248 38.773 1.00 95.38 167 HIS A N 1
ATOM 1351 C CA . HIS A 1 167 ? -31.773 -3.943 39.099 1.00 95.38 167 HIS A CA 1
ATOM 1352 C C . HIS A 1 167 ? -32.422 -5.028 39.978 1.00 95.38 167 HIS A C 1
ATOM 1354 O O . HIS A 1 167 ? -33.134 -4.723 40.936 1.00 95.38 167 HIS A O 1
ATOM 1360 N N . GLN A 1 168 ? -32.142 -6.306 39.705 1.00 95.12 168 GLN A N 1
ATOM 1361 C CA . GLN A 1 168 ? -32.596 -7.412 40.554 1.00 95.12 168 GLN A CA 1
ATOM 1362 C C . GLN A 1 168 ? -31.986 -7.341 41.961 1.00 95.12 168 GLN A C 1
ATOM 1364 O O . GLN A 1 168 ? -32.697 -7.530 42.949 1.00 95.12 168 GLN A O 1
ATOM 1369 N N . MET A 1 169 ? -30.694 -7.028 42.075 1.00 93.31 169 MET A N 1
ATOM 1370 C CA . MET A 1 169 ? -30.040 -6.822 43.369 1.00 93.31 169 MET A CA 1
ATOM 1371 C C . MET A 1 169 ? -30.639 -5.642 44.139 1.00 93.31 169 MET A C 1
ATOM 1373 O O . MET A 1 169 ? -30.859 -5.761 45.343 1.00 93.31 169 MET A O 1
ATOM 1377 N N . GLU A 1 170 ? -30.937 -4.524 43.477 1.00 94.31 170 GLU A N 1
ATOM 1378 C CA . GLU A 1 170 ? -31.593 -3.369 44.101 1.00 94.31 170 GLU A CA 1
ATOM 1379 C C . GLU A 1 170 ? -32.957 -3.741 44.697 1.00 94.31 170 GLU A C 1
ATOM 1381 O O . GLU A 1 170 ? -33.256 -3.363 45.835 1.00 94.31 170 GLU A O 1
ATOM 1386 N N . LEU A 1 171 ? -33.757 -4.527 43.968 1.00 94.88 171 LEU A N 1
ATOM 1387 C CA . LEU A 1 171 ? -35.039 -5.042 44.453 1.00 94.88 171 LEU A CA 1
ATOM 1388 C C . LEU A 1 171 ? -34.858 -5.949 45.679 1.00 94.88 171 LEU A C 1
ATOM 1390 O O . LEU A 1 171 ? -35.501 -5.716 46.701 1.00 94.88 171 LEU A O 1
ATOM 1394 N N . LEU A 1 172 ? -33.928 -6.908 45.630 1.00 93.56 172 LEU A N 1
ATOM 1395 C CA . LEU A 1 172 ? -33.636 -7.799 46.762 1.00 93.56 172 LEU A CA 1
ATOM 1396 C C . LEU A 1 172 ? -33.145 -7.036 47.999 1.00 93.56 172 LEU A C 1
ATOM 1398 O O . LEU A 1 172 ? -33.523 -7.352 49.128 1.00 93.56 172 LEU A O 1
ATOM 1402 N N . VAL A 1 173 ? -32.311 -6.009 47.813 1.00 94.56 173 VAL A N 1
ATOM 1403 C CA . VAL A 1 173 ? -31.852 -5.149 48.913 1.00 94.56 173 VAL A CA 1
ATOM 1404 C C . VAL A 1 173 ? -33.024 -4.384 49.521 1.00 94.56 173 VAL A C 1
ATOM 1406 O O . VAL A 1 173 ? -33.097 -4.260 50.747 1.00 94.56 173 VAL A O 1
ATOM 1409 N N . LYS A 1 174 ? -33.948 -3.883 48.696 1.00 95.12 174 LYS A N 1
ATOM 1410 C CA . LYS A 1 174 ? -35.152 -3.198 49.170 1.00 95.12 174 LYS A CA 1
ATOM 1411 C C . LYS A 1 174 ? -36.048 -4.141 49.976 1.00 95.12 174 LYS A C 1
ATOM 1413 O O . LYS A 1 174 ? -36.387 -3.806 51.109 1.00 95.12 174 LYS A O 1
ATOM 1418 N N . GLU A 1 175 ? -36.341 -5.331 49.458 1.00 93.44 175 GLU A N 1
ATOM 1419 C CA . GLU A 1 175 ? -37.118 -6.356 50.170 1.00 93.44 175 GLU A CA 1
ATOM 1420 C C . GLU A 1 175 ? -36.443 -6.780 51.481 1.00 93.44 175 GLU A C 1
ATOM 1422 O O . GLU A 1 175 ? -37.096 -6.903 52.516 1.00 93.44 175 GLU A O 1
ATOM 1427 N N . SER A 1 176 ? -35.115 -6.939 51.483 1.00 93.25 176 SER A N 1
ATOM 1428 C CA . SER A 1 176 ? -34.356 -7.262 52.694 1.00 93.25 176 SER A CA 1
ATOM 1429 C C . SER A 1 176 ? -34.451 -6.159 53.752 1.00 93.25 176 SER A C 1
ATOM 1431 O O . SER A 1 176 ? -34.585 -6.458 54.941 1.00 93.25 176 SER A O 1
ATOM 1433 N N . ARG A 1 177 ? -34.409 -4.883 53.344 1.00 93.38 177 ARG A N 1
ATOM 1434 C CA . ARG A 1 177 ? -34.615 -3.745 54.253 1.00 93.38 177 ARG A CA 1
ATOM 1435 C C . ARG A 1 177 ? -36.033 -3.735 54.816 1.00 93.38 177 ARG A C 1
ATOM 1437 O O . ARG A 1 177 ? -36.183 -3.657 56.030 1.00 93.38 177 ARG A O 1
ATOM 1444 N N . GLU A 1 178 ? -37.046 -3.896 53.969 1.00 93.62 178 GLU A N 1
ATOM 1445 C CA . GLU A 1 178 ? -38.448 -3.961 54.401 1.00 93.62 178 GLU A CA 1
ATOM 1446 C C . GLU A 1 178 ? -38.690 -5.130 55.371 1.00 93.62 178 GLU A C 1
ATOM 1448 O O . GLU A 1 178 ? -39.342 -4.959 56.401 1.00 93.62 178 GLU A O 1
ATOM 1453 N N . SER A 1 179 ? -38.105 -6.299 55.099 1.00 92.44 179 SER A N 1
ATOM 1454 C CA . SER A 1 179 ? -38.162 -7.464 55.986 1.00 92.44 179 SER A CA 1
ATOM 1455 C C . SER A 1 179 ? -37.462 -7.211 57.325 1.00 92.44 179 SER A C 1
ATOM 1457 O O . SER A 1 179 ? -38.014 -7.540 58.377 1.00 92.44 179 SER A O 1
ATOM 1459 N N . LYS A 1 180 ? -36.283 -6.571 57.325 1.00 92.19 180 LYS A N 1
ATOM 1460 C CA . LYS A 1 180 ? -35.598 -6.161 58.562 1.00 92.19 180 LYS A CA 1
ATOM 1461 C C . LYS A 1 180 ? -36.437 -5.183 59.380 1.00 92.19 180 LYS A C 1
ATOM 1463 O O . LYS A 1 180 ? -36.540 -5.366 60.590 1.00 92.19 180 LYS A O 1
ATOM 1468 N N . ASP A 1 181 ? -37.068 -4.202 58.742 1.00 92.62 181 ASP A N 1
ATOM 1469 C CA . ASP A 1 181 ? -37.930 -3.232 59.421 1.00 92.62 181 ASP A CA 1
ATOM 1470 C C . ASP A 1 181 ? -39.177 -3.904 60.015 1.00 92.62 181 ASP A C 1
ATOM 1472 O O . ASP A 1 181 ? -39.572 -3.611 61.146 1.00 92.62 181 ASP A O 1
ATOM 1476 N N . GLN A 1 182 ? -39.788 -4.845 59.289 1.00 91.75 182 GLN A N 1
ATOM 1477 C CA . GLN A 1 182 ? -40.891 -5.661 59.807 1.00 91.75 182 GLN A CA 1
ATOM 1478 C C . GLN A 1 182 ? -40.446 -6.528 60.989 1.00 91.75 182 GLN A C 1
ATOM 1480 O O . GLN A 1 182 ? -41.128 -6.568 62.013 1.00 91.75 182 GLN A O 1
ATOM 1485 N N . SER A 1 183 ? -39.282 -7.172 60.886 1.00 90.69 183 SER A N 1
ATOM 1486 C CA . SER A 1 183 ? -38.707 -7.960 61.976 1.00 90.69 183 SER A CA 1
ATOM 1487 C C . SER A 1 183 ? -38.425 -7.095 63.204 1.00 90.69 183 SER A C 1
ATOM 1489 O O . SER A 1 183 ? -38.728 -7.516 64.317 1.00 90.69 183 SER A O 1
ATOM 1491 N N . ALA A 1 184 ? -37.887 -5.886 63.027 1.00 91.31 184 ALA A N 1
ATOM 1492 C CA . ALA A 1 184 ? -37.642 -4.956 64.125 1.00 91.31 184 ALA A CA 1
ATOM 1493 C C . ALA A 1 184 ? -38.952 -4.560 64.827 1.00 91.31 184 ALA A C 1
ATOM 1495 O O . ALA A 1 184 ? -39.020 -4.593 66.054 1.00 91.31 184 ALA A O 1
ATOM 1496 N N . LYS A 1 185 ? -40.022 -4.277 64.068 1.00 91.88 185 LYS A N 1
ATOM 1497 C CA . LYS A 1 185 ? -41.358 -4.001 64.630 1.00 91.88 185 LYS A CA 1
ATOM 1498 C C . LYS A 1 185 ? -41.911 -5.181 65.430 1.00 91.88 185 LYS A C 1
ATOM 1500 O O . LYS A 1 185 ? -42.464 -4.972 66.505 1.00 91.88 185 LYS A O 1
ATOM 1505 N N . LEU A 1 186 ? -41.753 -6.409 64.933 1.00 89.38 186 LEU A N 1
ATOM 1506 C CA . LEU A 1 186 ? -42.190 -7.613 65.646 1.00 89.38 186 LEU A CA 1
ATOM 1507 C C . LEU A 1 186 ? -41.415 -7.827 66.948 1.00 89.38 186 LEU A C 1
ATOM 1509 O O . LEU A 1 186 ? -42.016 -8.211 67.946 1.00 89.38 186 LEU A O 1
ATOM 1513 N N . VAL A 1 187 ? -40.106 -7.555 66.959 1.00 91.44 187 VAL A N 1
ATOM 1514 C CA . VAL A 1 187 ? -39.288 -7.628 68.180 1.00 91.44 187 VAL A CA 1
ATOM 1515 C C . VAL A 1 187 ? -39.764 -6.611 69.216 1.00 91.44 187 VAL A C 1
ATOM 1517 O O . VAL A 1 187 ? -39.942 -6.985 70.372 1.00 91.44 187 VAL A O 1
ATOM 1520 N N . VAL A 1 188 ? -40.029 -5.364 68.810 1.00 91.69 188 VAL A N 1
ATOM 1521 C CA . VAL A 1 188 ? -40.575 -4.332 69.711 1.00 91.69 188 VAL A CA 1
ATOM 1522 C C . VAL A 1 188 ? -41.932 -4.762 70.269 1.00 91.69 188 VAL A C 1
ATOM 1524 O O . VAL A 1 188 ? -42.121 -4.750 71.480 1.00 91.69 188 VAL A O 1
ATOM 1527 N N . LEU A 1 189 ? -42.846 -5.241 69.420 1.00 90.88 189 LEU A N 1
ATOM 1528 C CA . LEU A 1 189 ? -44.155 -5.729 69.866 1.00 90.88 189 LEU A CA 1
ATOM 1529 C C . LEU A 1 189 ? -44.028 -6.920 70.833 1.00 90.88 189 LEU A C 1
ATOM 1531 O O . LEU A 1 189 ? -44.759 -7.010 71.815 1.00 90.88 189 LEU A O 1
ATOM 1535 N N . ALA A 1 190 ? -43.094 -7.840 70.578 1.00 87.69 190 ALA A N 1
ATOM 1536 C CA . ALA A 1 190 ? -42.825 -8.964 71.469 1.00 87.69 190 ALA A CA 1
ATOM 1537 C C . ALA A 1 190 ? -42.259 -8.503 72.823 1.00 87.69 190 ALA A C 1
ATOM 1539 O O . ALA A 1 190 ? -42.647 -9.056 73.850 1.00 87.69 190 ALA A O 1
ATOM 1540 N N . GLN A 1 191 ? -41.392 -7.484 72.839 1.00 89.50 191 GLN A N 1
ATOM 1541 C CA . GLN A 1 191 ? -40.898 -6.860 74.071 1.00 89.50 191 GLN A CA 1
ATOM 1542 C C . GLN A 1 191 ? -42.031 -6.183 74.850 1.00 89.50 191 GLN A C 1
ATOM 1544 O O . GLN A 1 191 ? -42.189 -6.471 76.032 1.00 89.50 191 GLN A O 1
ATOM 1549 N N . GLU A 1 192 ? -42.878 -5.383 74.197 1.00 90.88 192 GLU A N 1
ATOM 1550 C CA . GLU A 1 192 ? -44.049 -4.752 74.828 1.00 90.88 192 GLU A CA 1
ATOM 1551 C C . GLU A 1 192 ? -45.028 -5.791 75.396 1.00 90.88 192 GLU A C 1
ATOM 1553 O O . GLU A 1 192 ? -45.580 -5.627 76.486 1.00 90.88 192 GLU A O 1
ATOM 1558 N N . MET A 1 193 ? -45.247 -6.893 74.673 1.00 88.25 193 MET A N 1
ATOM 1559 C CA . MET A 1 193 ? -46.082 -8.000 75.140 1.00 88.25 193 MET A CA 1
ATOM 1560 C C . MET A 1 193 ? -45.451 -8.729 76.328 1.00 88.25 193 MET A C 1
ATOM 1562 O O . MET A 1 193 ? -46.169 -9.085 77.262 1.00 88.25 193 MET A O 1
ATOM 1566 N N . ALA A 1 194 ? -44.131 -8.933 76.321 1.00 86.19 194 ALA A N 1
ATOM 1567 C CA . ALA A 1 194 ? -43.405 -9.534 77.435 1.00 86.19 194 ALA A CA 1
ATOM 1568 C C . ALA A 1 194 ? -43.427 -8.633 78.681 1.00 86.19 194 ALA A C 1
ATOM 1570 O O . ALA A 1 194 ? -43.687 -9.120 79.779 1.00 86.19 194 ALA A O 1
ATOM 1571 N N . GLU A 1 195 ? -43.236 -7.321 78.525 1.00 89.00 195 GLU A N 1
ATOM 1572 C CA . GLU A 1 195 ? -43.365 -6.352 79.617 1.00 89.00 195 GLU A CA 1
ATOM 1573 C C . GLU A 1 195 ? -44.788 -6.323 80.175 1.00 89.00 195 GLU A C 1
ATOM 1575 O O . GLU A 1 195 ? -44.975 -6.445 81.384 1.00 89.00 195 GLU A O 1
ATOM 1580 N N . ASN A 1 196 ? -45.808 -6.264 79.316 1.00 89.75 196 ASN A N 1
ATOM 1581 C CA . ASN A 1 196 ? -47.204 -6.338 79.748 1.00 89.75 196 ASN A CA 1
ATOM 1582 C C . ASN A 1 196 ? -47.530 -7.658 80.457 1.00 89.75 196 ASN A C 1
ATOM 1584 O O . ASN A 1 196 ? -48.279 -7.666 81.437 1.00 89.75 196 ASN A O 1
ATOM 1588 N N . ALA A 1 197 ? -46.987 -8.780 79.980 1.00 85.38 197 ALA A N 1
ATOM 1589 C CA . ALA A 1 197 ? -47.134 -10.070 80.640 1.00 85.38 197 ALA A CA 1
ATOM 1590 C C . ALA A 1 197 ? -46.463 -10.070 82.021 1.00 85.38 197 ALA A C 1
ATOM 1592 O O . ALA A 1 197 ? -47.080 -10.530 82.978 1.00 85.38 197 ALA A O 1
ATOM 1593 N N . ASN A 1 198 ? -45.267 -9.489 82.150 1.00 88.06 198 ASN A N 1
ATOM 1594 C CA . ASN A 1 198 ? -44.575 -9.333 83.431 1.00 88.06 198 ASN A CA 1
ATOM 1595 C C . ASN A 1 198 ? -45.349 -8.428 84.398 1.00 88.06 198 ASN A C 1
ATOM 1597 O O . ASN A 1 198 ? -45.500 -8.778 85.564 1.00 88.06 198 ASN A O 1
ATOM 1601 N N . ILE A 1 199 ? -45.904 -7.308 83.924 1.00 89.31 199 ILE A N 1
ATOM 1602 C CA . ILE A 1 199 ? -46.755 -6.422 84.735 1.00 89.31 199 ILE A CA 1
ATOM 1603 C C . ILE A 1 199 ? -47.991 -7.181 85.230 1.00 89.31 199 ILE A C 1
ATOM 1605 O O . ILE A 1 199 ? -48.329 -7.115 86.411 1.00 89.31 199 ILE A O 1
ATOM 1609 N N . LYS A 1 200 ? -48.657 -7.944 84.353 1.00 88.00 200 LYS A N 1
ATOM 1610 C CA . LYS A 1 200 ? -49.807 -8.776 84.740 1.00 88.00 200 LYS A CA 1
ATOM 1611 C C . LYS A 1 200 ? -49.421 -9.884 85.716 1.00 88.00 200 LYS A C 1
ATOM 1613 O O . LYS A 1 200 ? -50.188 -10.161 86.634 1.00 88.00 200 LYS A O 1
ATOM 1618 N N . ALA A 1 201 ? -48.263 -10.514 85.532 1.00 85.94 201 ALA A N 1
ATOM 1619 C CA . ALA A 1 201 ? -47.751 -11.521 86.452 1.00 85.94 201 ALA A CA 1
ATOM 1620 C C . ALA A 1 201 ? -47.498 -10.914 87.839 1.00 85.94 201 ALA A C 1
ATOM 1622 O O . ALA A 1 201 ? -48.013 -11.443 88.818 1.00 85.94 201 ALA A O 1
ATOM 1623 N N . ALA A 1 202 ? -46.829 -9.760 87.915 1.00 85.75 202 ALA A N 1
ATOM 1624 C CA . ALA A 1 202 ? -46.594 -9.042 89.166 1.00 85.75 202 ALA A CA 1
ATOM 1625 C C . ALA A 1 202 ? -47.905 -8.620 89.856 1.00 85.75 202 ALA A C 1
ATOM 1627 O O . ALA A 1 202 ? -48.066 -8.815 91.058 1.00 85.75 202 ALA A O 1
ATOM 1628 N N . ALA A 1 203 ? -48.885 -8.112 89.100 1.00 84.88 203 ALA A N 1
ATOM 1629 C CA . ALA A 1 203 ? -50.204 -7.776 89.640 1.00 84.88 203 ALA A CA 1
ATOM 1630 C C . ALA A 1 203 ? -50.945 -9.015 90.179 1.00 84.88 203 ALA A C 1
ATOM 1632 O O . ALA A 1 203 ? -51.580 -8.957 91.231 1.00 84.88 203 ALA A O 1
ATOM 1633 N N . ASN A 1 204 ? -50.844 -10.153 89.487 1.00 83.94 204 ASN A N 1
ATOM 1634 C CA . ASN A 1 204 ? -51.412 -11.416 89.956 1.00 83.94 204 ASN A CA 1
ATOM 1635 C C . ASN A 1 204 ? -50.692 -11.954 91.200 1.00 83.94 204 ASN A C 1
ATOM 1637 O O . ASN A 1 204 ? -51.357 -12.495 92.081 1.00 83.94 204 ASN A O 1
ATOM 1641 N N . GLU A 1 205 ? -49.370 -11.803 91.302 1.00 84.94 205 GLU A N 1
ATOM 1642 C CA . GLU A 1 205 ? -48.617 -12.129 92.519 1.00 84.94 205 GLU A CA 1
ATOM 1643 C C . GLU A 1 205 ? -49.062 -11.258 93.699 1.00 84.94 205 GLU A C 1
ATOM 1645 O O . GLU A 1 205 ? -49.297 -11.782 94.788 1.00 84.94 205 GLU A O 1
ATOM 1650 N N . GLU A 1 206 ? -49.265 -9.955 93.487 1.00 85.00 206 GLU A N 1
ATOM 1651 C CA . GLU A 1 206 ? -49.782 -9.049 94.518 1.00 85.00 206 GLU A CA 1
ATOM 1652 C C . GLU A 1 206 ? -51.201 -9.443 94.964 1.00 85.00 206 GLU A C 1
ATOM 1654 O O . GLU A 1 206 ? -51.496 -9.493 96.161 1.00 85.00 206 GLU A O 1
ATOM 1659 N N . LEU A 1 207 ? -52.079 -9.789 94.016 1.00 83.88 207 LEU A N 1
ATOM 1660 C CA . LEU A 1 207 ? -53.416 -10.307 94.316 1.00 83.88 207 LEU A CA 1
ATOM 1661 C C . LEU A 1 207 ? -53.357 -11.641 95.069 1.00 83.88 207 LEU A C 1
ATOM 1663 O O . LEU A 1 207 ? -54.131 -11.844 96.004 1.00 83.88 207 LEU A O 1
ATOM 1667 N N . ALA A 1 208 ? -52.436 -12.537 94.711 1.00 80.44 208 ALA A N 1
ATOM 1668 C CA . ALA A 1 208 ? -52.237 -13.804 95.408 1.00 80.44 208 ALA A CA 1
ATOM 1669 C C . ALA A 1 208 ? -51.716 -13.595 96.841 1.00 80.44 208 ALA A C 1
ATOM 1671 O O . ALA A 1 208 ? -52.155 -14.292 97.758 1.00 80.44 208 ALA A O 1
ATOM 1672 N N . LEU A 1 209 ? -50.826 -12.621 97.059 1.00 85.12 209 LEU A N 1
ATOM 1673 C CA . LEU A 1 209 ? -50.356 -12.224 98.389 1.00 85.12 209 LEU A CA 1
ATOM 1674 C C . LEU A 1 209 ? -51.495 -11.647 99.238 1.00 85.12 209 LEU A C 1
ATOM 1676 O O . LEU A 1 209 ? -51.686 -12.091 100.368 1.00 85.12 209 LEU A O 1
ATOM 1680 N N . LYS A 1 210 ? -52.307 -10.738 98.683 1.00 84.62 210 LYS A N 1
ATOM 1681 C CA . LYS A 1 210 ? -53.507 -10.211 99.359 1.00 84.62 210 LYS A CA 1
ATOM 1682 C C . LYS A 1 210 ? -54.517 -11.314 99.678 1.00 84.62 210 LYS A C 1
ATOM 1684 O O . LYS A 1 210 ? -55.071 -11.345 100.770 1.00 84.62 210 LYS A O 1
ATOM 1689 N N . ALA A 1 211 ? -54.731 -12.259 98.763 1.00 79.31 211 ALA A N 1
ATOM 1690 C CA . ALA A 1 211 ? -55.608 -13.404 99.004 1.00 79.31 211 ALA A CA 1
ATOM 1691 C C . ALA A 1 211 ? -55.093 -14.309 100.139 1.00 79.31 211 ALA A C 1
ATOM 1693 O O . ALA A 1 211 ? -55.898 -14.787 100.939 1.00 79.31 211 ALA A O 1
ATOM 1694 N N . LYS A 1 212 ? -53.771 -14.514 100.244 1.00 80.75 212 LYS A N 1
ATOM 1695 C CA . LYS A 1 212 ? -53.156 -15.219 101.382 1.00 80.75 212 LYS A CA 1
ATOM 1696 C C . LYS A 1 212 ? -53.352 -14.465 102.696 1.00 80.75 212 LYS A C 1
ATOM 1698 O O . LYS A 1 212 ? -53.771 -15.089 103.663 1.00 80.75 212 LYS A O 1
ATOM 1703 N N . GLN A 1 213 ? -53.135 -13.149 102.713 1.00 82.38 213 GLN A N 1
ATOM 1704 C CA . GLN A 1 213 ? -53.385 -12.312 103.895 1.00 82.38 213 GLN A CA 1
ATOM 1705 C C . GLN A 1 213 ? -54.842 -12.416 104.356 1.00 82.38 213 GLN A C 1
ATOM 1707 O O . GLN A 1 213 ? -55.093 -12.712 105.518 1.00 82.38 213 GLN A O 1
ATOM 1712 N N . TYR A 1 214 ? -55.810 -12.306 103.441 1.00 79.81 214 TYR A N 1
ATOM 1713 C CA . TYR A 1 214 ? -57.222 -12.496 103.787 1.00 79.81 214 TYR A CA 1
ATOM 1714 C C . TYR A 1 214 ? -57.538 -13.911 104.292 1.00 79.81 214 TYR A C 1
ATOM 1716 O O . TYR A 1 214 ? -58.403 -14.081 105.150 1.00 79.81 214 TYR A O 1
ATOM 1724 N N . GLN A 1 215 ? -56.867 -14.945 103.776 1.00 80.38 215 GLN A N 1
ATOM 1725 C CA . GLN A 1 215 ? -57.004 -16.302 104.310 1.00 80.38 215 GLN A CA 1
ATOM 1726 C C . GLN A 1 215 ? -56.459 -16.421 105.736 1.00 80.38 215 GLN A C 1
ATOM 1728 O O . GLN A 1 215 ? -57.095 -17.079 106.560 1.00 80.38 215 GLN A O 1
ATOM 1733 N N . GLU A 1 216 ? -55.315 -15.805 106.023 1.00 81.81 216 GLU A N 1
ATOM 1734 C CA . GLU A 1 216 ? -54.708 -15.774 107.357 1.00 81.81 216 GLU A CA 1
ATOM 1735 C C . GLU A 1 216 ? -55.593 -15.000 108.345 1.00 81.81 216 GLU A C 1
ATOM 1737 O O . GLU A 1 216 ? -55.949 -15.554 109.385 1.00 81.81 216 GLU A O 1
ATOM 1742 N N . GLU A 1 217 ? -56.074 -13.810 107.974 1.00 80.12 217 GLU A N 1
ATOM 1743 C CA . GLU A 1 217 ? -57.032 -13.021 108.765 1.00 80.12 217 GLU A CA 1
ATOM 1744 C C . GLU A 1 217 ? -58.336 -13.796 109.021 1.00 80.12 217 GLU A C 1
ATOM 1746 O O . GLU A 1 217 ? -58.865 -13.797 110.132 1.00 80.12 217 GLU A O 1
ATOM 1751 N N . MET A 1 218 ? -58.855 -14.528 108.026 1.00 74.12 218 MET A N 1
ATOM 1752 C CA . MET A 1 218 ? -60.049 -15.362 108.211 1.00 74.12 218 MET A CA 1
ATOM 1753 C C . MET A 1 218 ? -59.789 -16.552 109.151 1.00 74.12 218 MET A C 1
ATOM 1755 O O . MET A 1 218 ? -60.686 -16.959 109.894 1.00 74.12 218 MET A O 1
ATOM 1759 N N . GLN A 1 219 ? -58.587 -17.137 109.130 1.00 79.12 219 GLN A N 1
ATOM 1760 C CA . GLN A 1 219 ? -58.206 -18.196 110.070 1.00 79.12 219 GLN A CA 1
ATOM 1761 C C . GLN A 1 219 ? -58.044 -17.664 111.495 1.00 79.12 219 GLN A C 1
ATOM 1763 O O . GLN A 1 219 ? -58.459 -18.339 112.439 1.00 79.12 219 GLN A O 1
ATOM 1768 N N . GLU A 1 220 ? -57.477 -16.471 111.653 1.00 80.56 220 GLU A N 1
ATOM 1769 C CA . GLU A 1 220 ? -57.328 -15.798 112.942 1.00 80.56 220 GLU A CA 1
ATOM 1770 C C . GLU A 1 220 ? -58.697 -15.438 113.529 1.00 80.56 220 GLU A C 1
ATOM 1772 O O . GLU A 1 220 ? -59.024 -15.872 114.633 1.00 80.56 220 GLU A O 1
ATOM 1777 N N . MET A 1 221 ? -59.578 -14.833 112.729 1.00 74.94 221 MET A N 1
ATOM 1778 C CA . MET A 1 221 ? -60.951 -14.525 113.134 1.00 74.94 221 MET A CA 1
ATOM 1779 C C . MET A 1 221 ? -61.757 -15.794 113.474 1.00 74.94 221 MET A C 1
ATOM 1781 O O . MET A 1 221 ? -62.555 -15.801 114.410 1.00 74.94 221 MET A O 1
ATOM 1785 N N . LYS A 1 222 ? -61.532 -16.912 112.764 1.00 75.94 222 LYS A N 1
ATOM 1786 C CA . LYS A 1 222 ? -62.118 -18.217 113.128 1.00 75.94 222 LYS A CA 1
ATOM 1787 C C . LYS A 1 222 ? -61.619 -18.733 114.477 1.00 75.94 222 LYS A C 1
ATOM 1789 O O . LYS A 1 222 ? -62.408 -19.334 115.204 1.00 75.94 222 LYS A O 1
ATOM 1794 N N . ARG A 1 223 ? -60.340 -18.534 114.816 1.00 79.06 223 ARG A N 1
ATOM 1795 C CA . ARG A 1 223 ? -59.799 -18.909 116.135 1.00 79.06 223 ARG A CA 1
ATOM 1796 C C . ARG A 1 223 ? -60.393 -18.046 117.242 1.00 79.06 223 ARG A C 1
ATOM 1798 O O . ARG A 1 223 ? -60.773 -18.598 118.270 1.00 79.06 223 ARG A O 1
ATOM 1805 N N . GLU A 1 224 ? -60.531 -16.743 117.017 1.00 77.69 224 GLU A N 1
ATOM 1806 C CA . GLU A 1 224 ? -61.181 -15.829 117.966 1.00 77.69 224 GLU A CA 1
ATOM 1807 C C . GLU A 1 224 ? -62.656 -16.196 118.183 1.00 77.69 224 GLU A C 1
ATOM 1809 O O . GLU A 1 224 ? -63.109 -16.308 119.321 1.00 77.69 224 GLU A O 1
ATOM 1814 N N . LEU A 1 225 ? -63.397 -16.494 117.109 1.00 73.25 225 LEU A N 1
ATOM 1815 C CA . LEU A 1 225 ? -64.777 -16.983 117.199 1.00 73.25 225 LEU A CA 1
ATOM 1816 C C . LEU A 1 225 ? -64.881 -18.291 117.991 1.00 73.25 225 LEU A C 1
ATOM 1818 O O . LEU A 1 225 ? -65.813 -18.455 118.777 1.00 73.25 225 LEU A O 1
ATOM 1822 N N . GLN A 1 226 ? -63.935 -19.214 117.803 1.00 76.56 226 GLN A N 1
ATOM 1823 C CA . GLN A 1 226 ? -63.909 -20.470 118.550 1.00 76.56 226 GLN A CA 1
ATOM 1824 C C . GLN A 1 226 ? -63.614 -20.236 120.039 1.00 76.56 226 GLN A C 1
ATOM 1826 O O . GLN A 1 226 ? -64.291 -20.816 120.881 1.00 76.56 226 GLN A O 1
ATOM 1831 N N . GLN A 1 227 ? -62.682 -19.339 120.377 1.00 76.81 227 GLN A N 1
ATOM 1832 C CA . GLN A 1 227 ? -62.403 -18.966 121.769 1.00 76.81 227 GLN A CA 1
ATOM 1833 C C . GLN A 1 227 ? -63.617 -18.325 122.452 1.00 76.81 227 GLN A C 1
ATOM 1835 O O . GLN A 1 227 ? -63.955 -18.700 123.573 1.00 76.81 227 GLN A O 1
ATOM 1840 N N . ILE A 1 228 ? -64.318 -17.417 121.767 1.00 75.31 228 ILE A N 1
ATOM 1841 C CA . ILE A 1 228 ? -65.546 -16.794 122.286 1.00 75.31 228 ILE A CA 1
ATOM 1842 C C . ILE A 1 228 ? -66.644 -17.844 122.492 1.00 75.31 228 ILE A C 1
ATOM 1844 O O . ILE A 1 228 ? -67.372 -17.794 123.485 1.00 75.31 228 ILE A O 1
ATOM 1848 N N . LYS A 1 229 ? -66.761 -18.814 121.579 1.00 72.56 229 LYS A N 1
ATOM 1849 C CA . LYS A 1 229 ? -67.734 -19.903 121.694 1.00 72.56 229 LYS A CA 1
ATOM 1850 C C . LYS A 1 229 ? -67.434 -20.813 122.891 1.00 72.56 229 LYS A C 1
ATOM 1852 O O . LYS A 1 229 ? -68.340 -21.096 123.671 1.00 72.56 229 LYS A O 1
ATOM 1857 N N . ASP A 1 230 ? -66.172 -21.183 123.095 1.00 74.31 230 ASP A N 1
ATOM 1858 C CA . ASP A 1 230 ? -65.742 -21.999 124.237 1.00 74.31 230 ASP A CA 1
ATOM 1859 C C . ASP A 1 230 ? -65.916 -21.247 125.581 1.00 74.31 230 ASP A C 1
ATOM 1861 O O . ASP A 1 230 ? -66.240 -21.847 126.612 1.00 74.31 230 ASP A O 1
ATOM 1865 N N . GLU A 1 231 ? -65.742 -19.918 125.600 1.00 73.56 231 GLU A N 1
ATOM 1866 C CA . GLU A 1 231 ? -66.048 -19.078 126.768 1.00 73.56 231 GLU A CA 1
ATOM 1867 C C . GLU A 1 231 ? -67.553 -18.963 127.047 1.00 73.56 231 GLU A C 1
ATOM 1869 O O . GLU A 1 231 ? -67.963 -18.953 128.214 1.00 73.56 231 GLU A O 1
ATOM 1874 N N . ALA A 1 232 ? -68.380 -18.892 126.001 1.00 71.19 232 ALA A N 1
ATOM 1875 C CA . ALA A 1 232 ? -69.834 -18.879 126.126 1.00 71.19 232 ALA A CA 1
ATOM 1876 C C . ALA A 1 232 ? -70.359 -20.209 126.694 1.00 71.19 232 ALA A C 1
ATOM 1878 O O . ALA A 1 232 ? -71.127 -20.186 127.655 1.00 71.19 232 ALA A O 1
ATOM 1879 N N . GLU A 1 233 ? -69.867 -21.352 126.203 1.00 73.19 233 GLU A N 1
ATOM 1880 C CA . GLU A 1 233 ? -70.234 -22.683 126.715 1.00 73.19 233 GLU A CA 1
ATOM 1881 C C . GLU A 1 233 ? -69.819 -22.873 128.187 1.00 73.19 233 GLU A C 1
ATOM 1883 O O . GLU A 1 233 ? -70.576 -23.422 128.992 1.00 73.19 233 GLU A O 1
ATOM 1888 N N . LYS A 1 234 ? -68.654 -22.348 128.599 1.00 74.38 234 LYS A N 1
ATOM 1889 C CA . LYS A 1 234 ? -68.242 -22.349 130.017 1.00 74.38 234 LYS A CA 1
ATOM 1890 C C . LYS A 1 234 ? -69.147 -21.493 130.903 1.00 74.38 234 LYS A C 1
ATOM 1892 O O . LYS A 1 234 ? -69.425 -21.878 132.040 1.00 74.38 234 LYS A O 1
ATOM 1897 N N . LYS A 1 235 ? -69.598 -20.332 130.417 1.00 72.62 235 LYS A N 1
ATOM 1898 C CA . LYS A 1 235 ? -70.543 -19.476 131.156 1.00 72.62 235 LYS A CA 1
ATOM 1899 C C . LYS A 1 235 ? -71.920 -20.130 131.259 1.00 72.62 235 LYS A C 1
ATOM 1901 O O . LYS A 1 235 ? -72.509 -20.102 132.335 1.00 72.62 235 LYS A O 1
ATOM 1906 N N . GLU A 1 236 ? -72.390 -20.777 130.197 1.00 70.81 236 GLU A N 1
ATOM 1907 C CA . GLU A 1 236 ? -73.660 -21.509 130.182 1.00 70.81 236 GLU A CA 1
ATOM 1908 C C . GLU A 1 236 ? -73.658 -22.682 131.180 1.00 70.81 236 GLU A C 1
ATOM 1910 O O . GLU A 1 236 ? -74.573 -22.804 131.995 1.00 70.81 236 GLU A O 1
ATOM 1915 N N . GLN A 1 237 ? -72.578 -23.472 131.233 1.00 71.44 237 GLN A N 1
ATOM 1916 C CA . G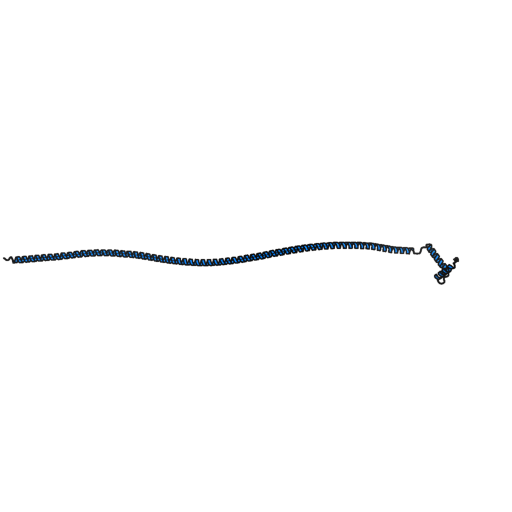LN A 1 237 ? -72.433 -24.551 132.222 1.00 71.44 237 GLN A CA 1
ATOM 1917 C C . GLN A 1 237 ? -72.386 -24.052 133.676 1.00 71.44 237 GLN A C 1
ATOM 1919 O O . GLN A 1 237 ? -72.875 -24.736 134.579 1.00 71.44 237 GLN A O 1
ATOM 1924 N N . ASN A 1 238 ? -71.819 -22.868 133.924 1.00 73.00 238 ASN A N 1
ATOM 1925 C CA . ASN A 1 238 ? -71.812 -22.268 135.259 1.00 73.00 238 ASN A CA 1
ATOM 1926 C C . ASN A 1 238 ? -73.205 -21.774 135.678 1.00 73.00 238 ASN A C 1
ATOM 1928 O O . ASN A 1 238 ? -73.591 -21.990 136.827 1.00 73.00 238 ASN A O 1
ATOM 1932 N N . PHE A 1 239 ? -73.985 -21.198 134.757 1.00 67.69 239 PHE A N 1
ATOM 1933 C CA . PHE A 1 239 ? -75.365 -20.791 135.042 1.00 67.69 239 PHE A CA 1
ATOM 1934 C C . PHE A 1 239 ? -76.285 -21.982 135.329 1.00 67.69 239 PHE A C 1
ATOM 1936 O O . PHE A 1 239 ? -77.088 -21.916 136.258 1.00 67.69 239 PHE A O 1
ATOM 1943 N N . ILE A 1 240 ? -76.136 -23.095 134.602 1.00 72.12 240 ILE A N 1
ATOM 1944 C CA . ILE A 1 240 ? -76.911 -24.322 134.861 1.00 72.12 240 ILE A CA 1
ATOM 1945 C C . ILE A 1 240 ? -76.660 -24.830 136.291 1.00 72.12 240 ILE A C 1
ATOM 1947 O O . ILE A 1 240 ? -77.607 -25.117 137.022 1.00 72.12 240 ILE A O 1
ATOM 1951 N N . ARG A 1 241 ? -75.397 -24.839 136.740 1.00 70.94 241 ARG A N 1
ATOM 1952 C CA . ARG A 1 241 ? -75.032 -25.251 138.107 1.00 70.94 241 ARG A CA 1
ATOM 1953 C C . ARG A 1 241 ? -75.565 -24.314 139.194 1.00 70.94 241 ARG A C 1
ATOM 1955 O O . ARG A 1 241 ? -75.875 -24.780 140.289 1.00 70.94 241 ARG A O 1
ATOM 1962 N N . GLU A 1 242 ? -75.662 -23.010 138.937 1.00 67.19 242 GLU A N 1
ATOM 1963 C CA . GLU A 1 242 ? -76.260 -22.059 139.888 1.00 67.19 242 GLU A CA 1
ATOM 1964 C C . GLU A 1 242 ? -77.784 -22.209 139.987 1.00 67.19 242 GLU A C 1
ATOM 1966 O O . GLU A 1 242 ? -78.330 -22.136 141.092 1.00 67.19 242 GLU A O 1
ATOM 1971 N N . ILE A 1 243 ? -78.466 -22.489 138.872 1.00 70.75 243 ILE A N 1
ATOM 1972 C CA . ILE A 1 243 ? -79.918 -22.726 138.846 1.00 70.75 243 ILE A CA 1
ATOM 1973 C C . ILE A 1 243 ? -80.282 -24.000 139.620 1.00 70.75 243 ILE A C 1
ATOM 1975 O O . ILE A 1 243 ? -81.192 -23.963 140.449 1.00 70.75 243 ILE A O 1
ATOM 1979 N N . GLU A 1 244 ? -79.541 -25.096 139.433 1.00 69.38 244 GLU A N 1
ATOM 1980 C CA . GLU A 1 244 ? -79.761 -26.350 140.176 1.00 69.38 244 GLU A CA 1
ATOM 1981 C C . GLU A 1 244 ? -79.572 -26.164 141.693 1.00 69.38 244 GLU A C 1
ATOM 1983 O O . GLU A 1 244 ? -80.329 -26.705 142.502 1.00 69.38 244 GLU A O 1
ATOM 1988 N N . LYS A 1 245 ? -78.610 -25.327 142.102 1.00 71.00 245 LYS A N 1
ATOM 1989 C CA . LYS A 1 245 ? -78.350 -25.015 143.516 1.00 71.00 245 LYS A CA 1
ATOM 1990 C C . LYS A 1 245 ? -79.462 -24.171 144.151 1.00 71.00 245 LYS A C 1
ATOM 1992 O O . LYS A 1 245 ? -79.778 -24.351 145.327 1.00 71.00 245 LYS A O 1
ATOM 1997 N N . LEU A 1 246 ? -80.052 -23.252 143.386 1.00 67.94 246 LEU A N 1
ATOM 1998 C CA . LEU A 1 246 ? -81.165 -22.409 143.834 1.00 67.94 246 LEU A CA 1
ATOM 1999 C C . LEU A 1 246 ? -82.484 -23.187 143.926 1.00 67.94 246 LEU A C 1
ATOM 2001 O O . LEU A 1 246 ? -83.255 -22.952 144.855 1.00 67.94 246 LEU A O 1
ATOM 2005 N N . GLN A 1 247 ? -82.723 -24.144 143.023 1.00 68.31 247 GLN A N 1
ATOM 2006 C CA . GLN A 1 247 ? -83.897 -25.021 143.084 1.00 68.31 247 GLN A CA 1
ATOM 2007 C C . GLN A 1 247 ? -83.861 -25.948 144.307 1.00 68.31 247 GLN A C 1
ATOM 2009 O O . GLN A 1 247 ? -84.863 -26.052 145.013 1.00 68.31 247 GLN A O 1
ATOM 2014 N N . LEU A 1 248 ? -82.695 -26.521 144.628 1.00 70.06 248 LEU A N 1
ATOM 2015 C CA . LEU A 1 248 ? -82.522 -27.386 145.801 1.00 70.06 248 LEU A CA 1
ATOM 2016 C C . LEU A 1 248 ? -82.771 -26.638 147.128 1.00 70.06 248 LEU A C 1
ATOM 2018 O O . LEU A 1 248 ? -83.401 -27.168 148.041 1.00 70.06 248 LEU A O 1
ATOM 2022 N N . ASN A 1 249 ? -82.323 -25.382 147.233 1.00 68.62 249 ASN A N 1
ATOM 2023 C CA . ASN A 1 249 ? -82.554 -24.560 148.428 1.00 68.62 249 ASN A CA 1
ATOM 2024 C C . ASN A 1 249 ? -84.031 -24.161 148.593 1.00 68.62 249 ASN A C 1
ATOM 2026 O O . ASN A 1 249 ? -84.534 -24.128 149.715 1.00 68.62 249 ASN A O 1
ATOM 2030 N N . ALA A 1 250 ? -84.745 -23.909 147.491 1.00 66.88 250 ALA A N 1
ATOM 2031 C CA . ALA A 1 250 ? -86.169 -23.582 147.532 1.00 66.88 250 ALA A CA 1
ATOM 2032 C C . ALA A 1 250 ? -87.041 -24.770 147.991 1.00 66.88 250 ALA A C 1
ATOM 2034 O O . ALA A 1 250 ? -88.067 -24.563 148.641 1.00 66.88 250 ALA A O 1
ATOM 2035 N N . GLU A 1 251 ? -86.637 -26.007 147.690 1.00 66.00 251 GLU A N 1
ATOM 2036 C CA . GLU A 1 251 ? -87.316 -27.224 148.157 1.00 66.00 251 GLU A CA 1
ATOM 2037 C C . GLU A 1 251 ? -87.122 -27.449 149.667 1.00 66.00 251 GLU A C 1
ATOM 2039 O O . GLU A 1 251 ? -88.093 -27.709 150.382 1.00 66.00 251 GLU A O 1
ATOM 2044 N N . ILE A 1 252 ? -85.907 -27.214 150.177 1.00 70.50 252 ILE A N 1
ATOM 2045 C CA . ILE A 1 252 ? -85.574 -27.318 151.609 1.00 70.50 252 ILE A CA 1
ATOM 2046 C C . ILE A 1 252 ? -86.343 -26.285 152.455 1.00 70.50 252 ILE A C 1
ATOM 2048 O O . ILE A 1 252 ? -86.839 -26.607 153.540 1.00 70.50 252 ILE A O 1
ATOM 2052 N N . ASP A 1 253 ? -86.494 -25.050 151.969 1.00 65.06 253 ASP A N 1
ATOM 2053 C CA . ASP A 1 253 ? -87.235 -24.006 152.691 1.00 65.06 253 ASP A CA 1
ATOM 2054 C C . ASP A 1 253 ? -88.751 -24.267 152.716 1.00 65.06 253 ASP A C 1
ATOM 2056 O O . ASP A 1 253 ? -89.435 -23.940 153.693 1.00 65.06 253 ASP A O 1
ATOM 2060 N N . LYS A 1 254 ? -89.285 -24.933 151.685 1.00 69.19 254 LYS A N 1
ATOM 2061 C CA . LYS A 1 254 ? -90.695 -25.336 151.626 1.00 69.19 254 LYS A CA 1
ATOM 2062 C C . LYS A 1 254 ? -91.007 -26.448 152.632 1.00 69.19 254 LYS A C 1
ATOM 2064 O O . LYS A 1 254 ? -92.034 -26.384 153.309 1.00 69.19 254 LYS A O 1
ATOM 2069 N N . GLU A 1 255 ? -90.110 -27.423 152.787 1.00 64.62 255 GLU A N 1
ATOM 2070 C CA . GLU A 1 255 ? -90.244 -28.494 153.786 1.00 64.62 255 GLU A CA 1
ATOM 2071 C C . GLU A 1 255 ? -90.095 -27.979 155.230 1.00 64.62 255 GLU A C 1
ATOM 2073 O O . GLU A 1 255 ? -90.841 -28.405 156.119 1.00 64.62 255 GLU A O 1
ATOM 2078 N N . ARG A 1 256 ? -89.224 -26.987 155.472 1.00 68.06 256 ARG A N 1
ATOM 2079 C CA . ARG A 1 256 ? -89.119 -26.309 156.780 1.00 68.06 256 ARG A CA 1
ATOM 2080 C C . ARG A 1 256 ? -90.410 -25.600 157.192 1.00 68.06 256 ARG A C 1
ATOM 2082 O O . ARG A 1 256 ? -90.826 -25.729 158.344 1.00 68.06 256 ARG A O 1
ATOM 2089 N N . ALA A 1 257 ? -91.077 -24.907 156.268 1.00 66.81 257 ALA A N 1
ATOM 2090 C CA . ALA A 1 257 ? -92.327 -24.199 156.555 1.00 66.81 257 ALA A CA 1
ATOM 2091 C C . ALA A 1 257 ? -93.490 -25.147 156.929 1.00 66.81 257 ALA A C 1
ATOM 2093 O O . ALA A 1 257 ? -94.337 -24.809 157.766 1.00 66.81 257 ALA A O 1
ATOM 2094 N N . VAL A 1 258 ? -93.524 -26.355 156.352 1.00 70.38 258 VAL A N 1
ATOM 2095 C CA . VAL A 1 258 ? -94.523 -27.391 156.681 1.00 70.38 258 VAL A CA 1
ATOM 2096 C C . VAL A 1 258 ? -94.277 -27.982 158.076 1.00 70.38 258 VAL A C 1
ATOM 2098 O O . VAL A 1 258 ? -95.216 -28.156 158.855 1.00 70.38 258 VAL A O 1
ATOM 2101 N N . LEU A 1 259 ? -93.017 -28.221 158.444 1.00 67.94 259 LEU A N 1
ATOM 2102 C CA . LEU A 1 259 ? -92.663 -28.716 159.780 1.00 67.94 259 LEU A CA 1
ATOM 2103 C C . LEU A 1 259 ? -92.946 -27.682 160.884 1.00 67.94 259 LEU A C 1
ATOM 2105 O O . LEU A 1 259 ? -93.389 -28.034 161.978 1.00 67.94 259 LEU A O 1
ATOM 2109 N N . GLU A 1 260 ? -92.757 -26.394 160.600 1.00 67.81 260 GLU A N 1
ATOM 2110 C CA . GLU A 1 260 ? -93.002 -25.316 161.563 1.00 67.81 260 GLU A CA 1
ATOM 2111 C C . GLU A 1 260 ? -94.503 -25.050 161.792 1.00 67.81 260 GLU A C 1
ATOM 2113 O O . GLU A 1 260 ? -94.927 -24.724 162.906 1.00 67.81 260 GLU A O 1
ATOM 2118 N N . THR A 1 261 ? -95.337 -25.270 160.770 1.00 67.62 261 THR A N 1
ATOM 2119 C CA . THR A 1 261 ? -96.804 -25.225 160.901 1.00 67.62 261 THR A CA 1
ATOM 2120 C C . THR A 1 261 ? -97.359 -26.432 161.659 1.00 67.62 261 THR A C 1
ATOM 2122 O O . THR A 1 261 ? -98.251 -26.258 162.492 1.00 67.62 261 THR A O 1
ATOM 2125 N N . GLN A 1 262 ? -96.794 -27.630 161.471 1.00 61.91 262 GLN A N 1
ATOM 2126 C CA . GLN A 1 262 ? -97.146 -28.806 162.279 1.00 61.91 262 GLN A CA 1
ATOM 2127 C C . GLN A 1 262 ? -96.781 -28.632 163.762 1.00 61.91 262 GLN A C 1
ATOM 2129 O O . GLN A 1 262 ? -97.557 -29.023 164.634 1.00 61.91 262 GLN A O 1
ATOM 2134 N N . ARG A 1 263 ? -95.652 -27.979 164.067 1.00 68.50 263 ARG A N 1
ATOM 2135 C CA . ARG A 1 263 ? -95.221 -27.717 165.450 1.00 68.50 263 ARG A CA 1
ATOM 2136 C C . ARG A 1 263 ? -96.169 -26.764 166.191 1.00 68.50 263 ARG A C 1
ATOM 2138 O O . ARG A 1 263 ? -96.579 -27.059 167.308 1.00 68.50 263 ARG A O 1
ATOM 2145 N N . LYS A 1 264 ? -96.617 -25.689 165.529 1.00 66.56 264 LYS A N 1
ATOM 2146 C CA . LYS A 1 264 ? -97.606 -24.743 166.085 1.00 66.56 264 LYS A CA 1
ATOM 2147 C C . LYS A 1 264 ? -98.991 -25.361 166.300 1.00 66.56 264 LYS A C 1
ATOM 2149 O O . LYS A 1 264 ? -99.715 -24.922 167.188 1.00 66.56 264 LYS A O 1
ATOM 2154 N N . MET A 1 265 ? -99.373 -26.349 165.488 1.00 64.81 265 MET A N 1
ATOM 2155 C CA . MET A 1 265 ? -100.624 -27.095 165.675 1.00 64.81 265 MET A CA 1
ATOM 2156 C C . MET A 1 265 ? -100.543 -28.020 166.897 1.00 64.81 265 MET A C 1
ATOM 2158 O O . MET A 1 265 ? -101.494 -28.055 167.674 1.00 64.81 265 MET A O 1
ATOM 2162 N N . MET A 1 266 ? -99.401 -28.688 167.116 1.00 66.06 266 MET A N 1
ATOM 2163 C CA . MET A 1 266 ? -99.173 -29.504 168.317 1.00 66.06 266 MET A CA 1
ATOM 2164 C C . MET A 1 266 ? -99.187 -28.669 169.601 1.00 66.06 266 MET A C 1
ATOM 2166 O O . MET A 1 266 ? -99.884 -29.031 170.543 1.00 66.06 266 MET A O 1
ATOM 2170 N N . ASP A 1 267 ? -98.505 -27.519 169.632 1.00 67.38 267 ASP A N 1
ATOM 2171 C CA . ASP A 1 267 ? -98.483 -26.654 170.825 1.00 67.38 267 ASP A CA 1
ATOM 2172 C C . ASP A 1 267 ? -99.897 -26.191 171.227 1.00 67.38 267 ASP A C 1
ATOM 2174 O O . ASP A 1 267 ? -100.235 -26.142 172.411 1.00 67.38 267 ASP A O 1
ATOM 2178 N N . LYS A 1 268 ? -100.764 -25.946 170.237 1.00 67.12 268 LYS A N 1
ATOM 2179 C CA . LYS A 1 268 ? -102.162 -25.545 170.448 1.00 67.12 268 LYS A CA 1
ATOM 2180 C C . LYS A 1 268 ? -103.057 -26.698 170.917 1.00 67.12 268 LYS A C 1
ATOM 2182 O O . LYS A 1 268 ? -104.045 -26.459 171.611 1.00 67.12 268 LYS A O 1
ATOM 2187 N N . GLU A 1 269 ? -102.717 -27.938 170.563 1.00 67.56 269 GLU A N 1
ATOM 2188 C CA . GLU A 1 269 ? -103.391 -29.140 171.064 1.00 67.56 269 GLU A CA 1
ATOM 2189 C C . GLU A 1 269 ? -103.053 -29.392 172.544 1.00 67.56 269 GLU A C 1
ATOM 2191 O O . GLU A 1 269 ? -103.941 -29.734 173.328 1.00 67.56 269 GLU A O 1
ATOM 2196 N N . THR A 1 270 ? -101.803 -29.145 172.952 1.00 66.44 270 THR A N 1
ATOM 2197 C CA . THR A 1 270 ? -101.362 -29.239 174.356 1.00 66.44 270 THR A CA 1
ATOM 2198 C C . THR A 1 270 ? -102.054 -28.193 175.235 1.00 66.44 270 THR A C 1
ATOM 2200 O O . THR A 1 270 ? -102.624 -28.539 176.266 1.00 66.44 270 THR A O 1
ATOM 2203 N N . GLU A 1 271 ? -102.136 -26.941 174.774 1.00 67.25 271 GLU A N 1
ATOM 2204 C CA . GLU A 1 271 ? -102.841 -25.857 175.482 1.00 67.25 271 GLU A CA 1
ATOM 2205 C C . GLU A 1 271 ? -104.343 -26.137 175.686 1.00 67.25 271 GLU A C 1
ATOM 2207 O O . GLU A 1 271 ? -104.933 -25.751 176.698 1.00 67.25 271 GLU A O 1
ATOM 2212 N N . LEU A 1 272 ? -104.990 -26.794 174.716 1.00 67.94 272 LEU A N 1
ATOM 2213 C CA . LEU A 1 272 ? -106.394 -27.191 174.828 1.00 67.94 272 LEU A CA 1
ATOM 2214 C C . LEU A 1 272 ? -106.578 -28.383 175.774 1.00 67.94 272 LEU A C 1
ATOM 2216 O O . LEU A 1 272 ? -107.589 -28.434 176.475 1.00 67.94 272 LEU A O 1
ATOM 2220 N N . ARG A 1 273 ? -105.616 -29.314 175.840 1.00 61.75 273 ARG A N 1
ATOM 2221 C CA . ARG A 1 273 ? -105.627 -30.398 176.837 1.00 61.75 273 ARG A CA 1
ATOM 2222 C C . ARG A 1 273 ? -105.479 -29.867 178.258 1.00 61.75 273 ARG A C 1
ATOM 2224 O O . ARG A 1 273 ? -106.249 -30.294 179.114 1.00 61.75 273 ARG A O 1
ATOM 2231 N N . ASP A 1 274 ? -104.581 -28.913 178.482 1.00 65.12 274 ASP A N 1
ATOM 2232 C CA . ASP A 1 274 ? -104.374 -28.314 179.805 1.00 65.12 274 ASP A CA 1
ATOM 2233 C C . ASP A 1 274 ? -105.618 -27.534 180.256 1.00 65.12 274 ASP A C 1
ATOM 2235 O O . ASP A 1 274 ? -106.125 -27.761 181.351 1.00 65.12 274 ASP A O 1
ATOM 2239 N N . LYS A 1 275 ? -106.244 -26.753 179.362 1.00 66.94 275 LYS A N 1
ATOM 2240 C CA . LYS A 1 275 ? -107.518 -26.064 179.661 1.00 66.94 275 LYS A CA 1
ATOM 2241 C C . LYS A 1 275 ? -108.687 -27.015 179.933 1.00 66.94 275 LYS A C 1
ATOM 2243 O O . LYS A 1 275 ? -109.583 -26.679 180.705 1.00 66.94 275 LYS A O 1
ATOM 2248 N N . VAL A 1 276 ? -108.710 -28.196 179.312 1.00 66.69 276 VAL A N 1
ATOM 2249 C CA . VAL A 1 276 ? -109.701 -29.242 179.625 1.00 66.69 276 VAL A CA 1
ATOM 2250 C C . VAL A 1 276 ? -109.393 -29.914 180.967 1.00 66.69 276 VAL A C 1
ATOM 2252 O O . VAL A 1 276 ? -110.329 -30.304 181.666 1.00 66.69 276 VAL A O 1
ATOM 2255 N N . SER A 1 277 ? -108.118 -30.034 181.343 1.00 62.62 277 SER A N 1
ATOM 2256 C CA . SER A 1 277 ? -107.699 -30.546 182.651 1.00 62.62 277 SER A CA 1
ATOM 2257 C C . SER A 1 277 ? -108.097 -29.585 183.777 1.00 62.62 277 SER A C 1
ATOM 2259 O O . SER A 1 277 ? -108.773 -30.010 184.712 1.00 62.62 277 SER A O 1
ATOM 2261 N N . ASP A 1 278 ? -107.832 -28.286 183.620 1.00 64.38 278 ASP A N 1
ATOM 2262 C CA . ASP A 1 278 ? -108.203 -27.249 184.596 1.00 64.38 278 ASP A CA 1
ATOM 2263 C C . ASP A 1 278 ? -109.728 -27.151 184.787 1.00 64.38 278 ASP A C 1
ATOM 2265 O O . ASP A 1 278 ? -110.232 -27.014 185.903 1.00 64.38 278 ASP A O 1
ATOM 2269 N N . LEU A 1 279 ? -110.506 -27.293 183.705 1.00 64.38 279 LEU A N 1
ATOM 2270 C CA . LEU A 1 279 ? -111.973 -27.321 183.779 1.00 64.38 279 LEU A CA 1
ATOM 2271 C C . LEU A 1 279 ? -112.514 -28.609 184.423 1.00 64.38 279 LEU A C 1
ATOM 2273 O O . LEU A 1 279 ? -113.593 -28.586 185.017 1.00 64.38 279 LEU A O 1
ATOM 2277 N N . ARG A 1 280 ? -111.790 -29.734 184.342 1.00 61.19 280 ARG A N 1
ATOM 2278 C CA . ARG A 1 280 ? -112.139 -30.969 185.069 1.00 61.19 280 ARG A CA 1
ATOM 2279 C C . ARG A 1 280 ? -111.829 -30.855 186.559 1.00 61.19 280 ARG A C 1
ATOM 2281 O O . ARG A 1 280 ? -112.617 -31.354 187.361 1.00 61.19 280 ARG A O 1
ATOM 2288 N N . GLU A 1 281 ? -110.740 -30.185 186.918 1.00 58.66 281 GLU A N 1
ATOM 2289 C CA . GLU A 1 281 ? -110.344 -29.946 188.308 1.00 58.66 281 GLU A CA 1
ATOM 2290 C C . GLU A 1 281 ? -111.335 -29.002 189.009 1.00 58.66 281 GLU A C 1
ATOM 2292 O O . GLU A 1 281 ? -111.881 -29.356 190.055 1.00 58.66 281 GLU A O 1
ATOM 2297 N N . GLN A 1 282 ? -111.743 -27.909 188.350 1.00 59.31 282 GLN A N 1
ATOM 2298 C CA . GLN A 1 282 ? -112.780 -26.999 188.863 1.00 59.31 282 GLN A CA 1
ATOM 2299 C C . GLN A 1 282 ? -114.165 -27.663 189.005 1.00 59.31 282 GLN A C 1
ATOM 2301 O O . GLN A 1 282 ? -114.911 -27.359 189.937 1.00 59.31 282 GLN A O 1
ATOM 2306 N N . ILE A 1 283 ? -114.525 -28.606 188.124 1.00 58.84 283 ILE A N 1
ATOM 2307 C CA . ILE A 1 283 ? -115.774 -29.385 188.251 1.00 58.84 283 ILE A CA 1
ATOM 2308 C C . ILE A 1 283 ? -115.687 -30.414 189.389 1.00 58.84 283 ILE A C 1
ATOM 2310 O O . ILE A 1 283 ? -116.708 -30.717 190.014 1.00 58.84 283 ILE A O 1
ATOM 2314 N N . SER A 1 284 ? -114.497 -30.952 189.673 1.00 57.88 284 SER A N 1
ATOM 2315 C CA . SER A 1 284 ? -114.288 -31.898 190.772 1.00 57.88 284 SER A CA 1
ATOM 2316 C C . SER A 1 284 ? -114.358 -31.201 192.133 1.00 57.88 284 SER A C 1
ATOM 2318 O O . SER A 1 284 ? -115.027 -31.709 193.033 1.00 57.88 284 SER A O 1
ATOM 2320 N N . GLU A 1 285 ? -113.784 -30.002 192.261 1.00 58.28 285 GLU A N 1
ATOM 2321 C CA . GLU A 1 285 ? -113.877 -29.191 193.484 1.00 58.28 285 GLU A CA 1
ATOM 2322 C C . GLU A 1 285 ? -115.310 -28.694 193.756 1.00 58.28 285 GLU A C 1
ATOM 2324 O O . GLU A 1 285 ? -115.751 -28.656 194.904 1.00 58.28 285 GLU A O 1
ATOM 2329 N N . LEU A 1 286 ? -116.103 -28.423 192.710 1.00 56.75 286 LEU A N 1
ATOM 2330 C CA . LEU A 1 286 ? -117.532 -28.089 192.829 1.00 56.75 286 LEU A CA 1
ATOM 2331 C C . LEU A 1 286 ? -118.441 -29.300 193.139 1.00 56.75 286 LEU A C 1
ATOM 2333 O O . LEU A 1 286 ? -119.597 -29.108 193.523 1.00 56.75 286 LEU A O 1
ATOM 2337 N N . ARG A 1 287 ? -117.954 -30.544 192.994 1.00 55.41 287 ARG A N 1
ATOM 2338 C CA . ARG A 1 287 ? -118.704 -31.783 193.305 1.00 55.41 287 ARG A CA 1
ATOM 2339 C C . ARG A 1 287 ? -118.290 -32.468 194.610 1.00 55.41 287 ARG A C 1
ATOM 2341 O O . ARG A 1 287 ? -119.011 -33.365 195.044 1.00 55.41 287 ARG A O 1
ATOM 2348 N N . SER A 1 288 ? -117.224 -32.023 195.275 1.00 47.34 288 SER A N 1
ATOM 2349 C CA . SER A 1 288 ? -116.839 -32.468 196.624 1.00 47.34 288 SER A CA 1
ATOM 2350 C C . SER A 1 288 ? -117.239 -31.473 197.720 1.00 47.34 288 SER A C 1
ATOM 2352 O O . SER A 1 288 ? -116.492 -31.235 198.665 1.00 47.34 288 SER A O 1
ATOM 2354 N N . GLY A 1 289 ? -118.441 -30.904 197.616 1.00 47.53 289 GLY A N 1
ATOM 2355 C CA . GLY A 1 289 ? -119.159 -30.426 198.791 1.00 47.53 289 GLY A CA 1
ATOM 2356 C C . GLY A 1 289 ? -119.835 -31.600 199.502 1.00 47.53 289 GLY A C 1
ATOM 2357 O O . GLY A 1 289 ? -120.823 -32.118 198.976 1.00 47.53 289 GLY A O 1
ATOM 2358 N N . LYS A 1 290 ? -119.305 -32.003 200.667 1.00 41.22 290 LYS A N 1
ATOM 2359 C CA . LYS A 1 290 ? -120.005 -32.557 201.848 1.00 41.22 290 LYS A CA 1
ATOM 2360 C C . LYS A 1 290 ? -119.023 -32.975 202.937 1.00 41.22 290 LYS A C 1
ATOM 2362 O O . LYS A 1 290 ? -118.038 -33.659 202.596 1.00 41.22 290 LYS A O 1
#

Sequence (290 aa):
MADTTVRVAEEQKDEINEIAKKIGDGASQKEAISYLLQLEKVKREQDNGRSIPRLDDINQFASRIIGIYTEMYLTMRDQEEVSQEAITNRRLEVEELKARLFETKEELEKVQDEANRKINEIILSADKRIADAEEEFRRVNEQKDLEVSRIKGEAALSRETAEKELHQMELLVKESRESKDQSAKLVVLAQEMAENANIKAAANEELALKAKQYQEEMQEMKRELQQIKDEAEKKEQNFIREIEKLQLNAEIDKERAVLETQRKMMDKETELRDKVSDLREQISELRSGK

pLDDT: mean 82.79, std 13.13, range [41.22, 96.62]

Foldseek 3Di:
DPPDDDDDDPVCVVVLVVQQVVVHDPGDSVNSVVVVVVVVVVVVVVVVDDDDPCPVVVVVVVVVVVVVVVVVVVVVVVVVVVVVVVVVVVVVVVVVVVVVVVVVVVVVVVVVVVVVVVVVVVVVVVVVVVVVVVVVVVVVVVVVVVVVVVVVVVVVVVVVVVVVVVVVVVVVVVVVVVVVVVVVVVVVVVVVVVVVVVVVVVVVVVVVVVVVVVVVVVVVVVVVVVVVVVVVVVVVVVVVVVVVVVVVVVVVVVVVVVVVVVVVVVVVVVVVVVVVVVVVVVVVVVVPDD

Secondary structure (DSSP, 8-state):
---------HHHHHHHHHHHHHH-TT--HHHHHHHHHHHHHHHHHHHTTPPPTTHHHHHHHHHHHHHHHHHHHHHHHHHHHHHHHHHHHHHHHHHHHHHHHHHHHHHHHHHHHHHHHHHHHHHHHHHHHHHHHHHHHHHHHHHHHHHHHHHHHHHHHHHHHHHHHHHHHHHHHHHHHHHHHHHHHHHHHHHHHHHHHHHHHHHHHHHHHHHHHHHHHHHHHHHHHHHHHHHHHHHHHHHHHHHHHHHHHHHHHHHHHHHHHHHHHHHHHHHHHHHHHHHHHHHHHTT---

Radius of gyration: 117.29 Å; chains: 1; bounding box: 210×79×323 Å